Protein AF-A0A925FW10-F1 (afdb_monomer)

Solvent-accessible surface area (backbone atoms only — not comparable to full-atom values): 15793 Å² total; per-residue (Å²): 95,70,31,57,54,53,48,52,54,50,40,58,75,74,67,52,70,46,74,45,38,34,57,85,47,71,43,65,83,38,55,69,69,57,54,47,61,75,40,41,68,59,51,44,55,52,28,56,32,43,78,69,77,26,50,43,37,26,50,20,88,36,31,59,64,66,76,36,68,67,51,32,57,71,59,44,30,82,60,49,43,91,77,68,63,78,32,77,52,49,78,48,76,49,74,58,94,97,36,74,35,34,40,42,36,33,22,47,63,72,86,39,73,84,68,70,45,51,74,66,51,48,44,46,41,63,71,50,45,40,57,50,33,55,74,66,69,56,78,77,80,73,62,73,76,52,66,66,58,48,50,50,52,53,49,52,52,34,57,56,26,65,74,46,80,44,36,35,34,37,28,27,69,47,79,61,58,42,75,55,28,71,44,60,59,53,46,32,49,51,51,29,52,51,24,58,76,65,70,38,69,68,56,29,55,52,30,51,52,52,38,52,53,48,52,58,73,48,60,87,61,89,67,78,92,76,47,68,59,59,21,38,36,32,30,22,32,74,75,44,95,87,43,31,32,38,34,70,46,79,56,98,62,28,40,28,41,35,37,26,38,84,49,103,89,43,68,43,84,45,76,78,44,76,46,48,44,67,62,49,61,66,71,94

Nearest PDB structures (foldseek):
  8qby-assembly1_t  TM=2.707E-01  e=2.277E-01  Paracoccus denitrificans PD1222
  3w03-assembly1_B  TM=2.957E-01  e=4.297E+00  Homo sapiens
  5ycu-assembly2_D  TM=2.830E-01  e=2.222E+00  Dioscoreophyllum cumminsii
  7vww-assembly2_C  TM=2.924E-01  e=3.381E+00  Dioscoreophyllum cumminsii
  6l4n-assembly1_A  TM=2.773E-01  e=2.999E+00  Dioscoreophyllum cumminsii

pLDDT: mean 75.99, std 18.25, range [33.53, 98.19]

Secondary structure (DSSP, 8-state):
-HHHHHHHHHHHHHTPPEEE-S--S-TTTS-HHHHHHHTHHHHHHHHHHHTTT-EEEEPPSS-GGGGSHHHIIIIIHHHHGGG--EESEEEEEEEETTEEEEEEEEETTTT-TTTSS-HHHHHHIIIIIHHHHHHHT-----SS-SHHHHHHHHHHHHHHHHTSSSEEEEEE--SS-EES-THHHHHHHHHHHHHHHHT-HHHHHHHHHHHHHHHHHHTT----TT--SS-EEE---S--TT--EEEEEEETTEEEEEEEEEETTEEEEEEEEEEEHHHHHTT-

Radius of gyration: 20.57 Å; Cα contacts (8 Å, |Δi|>4): 430; chains: 1; bounding box: 44×40×66 Å

Sequence (284 aa):
EENYIKALEYYNKTGFSFVNLGDCEELWENTPSVVVEKNRSILAMEAGFLAQDRYYRIIGNHDLEWNYLIQQNLYLKPVFGDKLRIHDGLVLTTSYNDKAYTFFLSHGHQGDLKSDGNAFSKWVVAAIWTPIQRFLEVTINTTSDSFELVDQHNIIMYEWSATQNNLVFISGHTHKPVFASLDHIDRLSKQLEKAKAQNDPALIALAETQLQKRKLEYAGKKFAKSMVHPTYFNTGCCCFSDGDITGIEIADGYIRLIIWESSDKGSIRLVLEEASLEYVFQQF

Structure (mmCIF, N/CA/C/O backbone):
data_AF-A0A925FW10-F1
#
_entry.id   AF-A0A925FW10-F1
#
loop_
_atom_site.group_PDB
_atom_site.id
_atom_site.type_symbol
_atom_site.label_atom_id
_atom_site.label_alt_id
_atom_site.label_comp_id
_atom_site.label_asym_id
_atom_site.label_entity_id
_atom_site.label_seq_id
_atom_site.pdbx_PDB_ins_code
_atom_site.Cartn_x
_atom_site.Cartn_y
_atom_site.Cartn_z
_atom_site.occupancy
_atom_site.B_iso_or_equiv
_atom_site.auth_seq_id
_atom_site.auth_comp_id
_atom_site.auth_asym_id
_atom_site.auth_atom_id
_atom_site.pdbx_PDB_model_num
ATOM 1 N N . GLU A 1 1 ? 16.147 3.652 -0.350 1.00 73.50 1 GLU A N 1
ATOM 2 C CA . GLU A 1 1 ? 16.176 2.271 -0.897 1.00 73.50 1 GLU A CA 1
ATOM 3 C C . GLU A 1 1 ? 16.271 1.193 0.192 1.00 73.50 1 GLU A C 1
ATOM 5 O O . GLU A 1 1 ? 15.473 0.266 0.151 1.00 73.50 1 GLU A O 1
ATOM 10 N N . GLU A 1 2 ? 17.169 1.295 1.185 1.00 86.69 2 GLU A N 1
ATOM 11 C CA . GLU A 1 2 ? 17.371 0.234 2.199 1.00 86.69 2 GLU A CA 1
ATOM 12 C C . GLU A 1 2 ? 16.098 -0.161 2.973 1.00 86.69 2 GLU A C 1
ATOM 14 O O . GLU A 1 2 ? 15.796 -1.350 3.084 1.00 86.69 2 GLU A O 1
ATOM 19 N N . ASN A 1 3 ? 15.313 0.817 3.440 1.00 90.06 3 ASN A N 1
ATOM 20 C CA . ASN A 1 3 ? 14.055 0.562 4.150 1.00 90.06 3 ASN A CA 1
ATOM 21 C C . ASN A 1 3 ? 13.045 -0.217 3.293 1.00 90.06 3 ASN A C 1
ATOM 23 O O . ASN A 1 3 ? 12.402 -1.146 3.782 1.00 90.06 3 ASN A O 1
ATOM 27 N N . TYR A 1 4 ? 12.955 0.097 1.997 1.00 90.12 4 TYR A N 1
ATOM 28 C CA . TYR A 1 4 ? 12.062 -0.608 1.077 1.00 90.12 4 TYR A CA 1
ATOM 29 C C . TYR A 1 4 ? 12.497 -2.050 0.836 1.00 90.12 4 TYR A C 1
ATOM 31 O O . TYR A 1 4 ? 11.682 -2.965 0.937 1.00 90.12 4 TYR A O 1
ATOM 39 N N . ILE A 1 5 ? 13.795 -2.277 0.627 1.00 92.00 5 ILE A N 1
ATOM 40 C CA . ILE A 1 5 ? 14.356 -3.627 0.506 1.00 92.00 5 ILE A CA 1
ATOM 41 C C . ILE A 1 5 ? 14.034 -4.447 1.763 1.00 92.00 5 ILE A C 1
ATOM 43 O O . ILE A 1 5 ? 13.539 -5.570 1.661 1.00 92.00 5 ILE A O 1
ATOM 47 N N . LYS A 1 6 ? 14.245 -3.881 2.956 1.00 94.12 6 LYS A N 1
ATOM 48 C CA . LYS A 1 6 ? 13.975 -4.568 4.229 1.00 94.12 6 LYS A CA 1
ATOM 49 C C . LYS A 1 6 ? 12.494 -4.877 4.431 1.00 94.12 6 LYS A C 1
ATOM 51 O O . LYS A 1 6 ? 12.167 -5.977 4.884 1.00 94.12 6 LYS A O 1
ATOM 56 N N . ALA A 1 7 ? 11.606 -3.970 4.031 1.00 94.06 7 ALA A N 1
ATOM 57 C CA . ALA A 1 7 ? 10.172 -4.221 4.034 1.00 94.06 7 ALA A CA 1
ATOM 58 C C . ALA A 1 7 ? 9.785 -5.367 3.088 1.00 94.06 7 ALA A C 1
ATOM 60 O O . ALA A 1 7 ? 9.078 -6.285 3.507 1.00 94.06 7 ALA A O 1
ATOM 61 N N . LEU A 1 8 ? 10.289 -5.367 1.848 1.00 95.75 8 LEU A N 1
ATOM 62 C CA . LEU A 1 8 ? 10.032 -6.441 0.882 1.00 95.75 8 LEU A CA 1
ATOM 63 C C . LEU A 1 8 ? 10.534 -7.799 1.399 1.00 95.75 8 LEU A C 1
ATOM 65 O O . LEU A 1 8 ? 9.806 -8.788 1.316 1.00 95.75 8 LEU A O 1
ATOM 69 N N . GLU A 1 9 ? 11.736 -7.860 1.986 1.00 95.94 9 GLU A N 1
ATOM 70 C CA . GLU A 1 9 ? 12.268 -9.084 2.611 1.00 95.94 9 GLU A CA 1
ATOM 71 C C . GLU A 1 9 ? 11.354 -9.593 3.728 1.00 95.94 9 GLU A C 1
ATOM 73 O O . GLU A 1 9 ? 11.010 -10.779 3.762 1.00 95.94 9 GLU A O 1
ATOM 78 N N . TYR A 1 10 ? 10.958 -8.698 4.638 1.00 96.19 10 TYR A N 1
ATOM 79 C CA . TYR A 1 10 ? 10.105 -9.028 5.772 1.00 96.19 10 TYR A CA 1
ATOM 80 C C . TYR A 1 10 ? 8.756 -9.575 5.307 1.00 96.19 10 TYR A C 1
ATOM 82 O O . TYR A 1 10 ? 8.418 -10.707 5.651 1.00 96.19 10 TYR A O 1
ATOM 90 N N . TYR A 1 11 ? 8.025 -8.816 4.486 1.00 96.94 11 TYR A N 1
ATOM 91 C CA . TYR A 1 11 ? 6.674 -9.175 4.049 1.00 96.94 11 TYR A CA 1
ATOM 92 C C . TYR A 1 11 ? 6.653 -10.403 3.143 1.00 96.94 11 TYR A C 1
ATOM 94 O O . TYR A 1 11 ? 5.721 -11.209 3.208 1.00 96.94 11 TYR A O 1
ATOM 102 N N . ASN A 1 12 ? 7.695 -10.605 2.332 1.00 97.06 12 ASN A N 1
ATOM 103 C CA . ASN A 1 12 ? 7.789 -11.819 1.536 1.00 97.06 12 ASN A CA 1
ATOM 104 C C . ASN A 1 12 ? 7.995 -13.044 2.435 1.00 97.06 12 ASN A C 1
ATOM 106 O O . ASN A 1 12 ? 7.328 -14.061 2.248 1.00 97.06 12 ASN A O 1
ATOM 110 N N . LYS A 1 13 ? 8.877 -12.933 3.440 1.00 96.88 13 LYS A N 1
ATOM 111 C CA . LYS A 1 13 ? 9.177 -14.013 4.389 1.00 96.88 13 LYS A CA 1
ATOM 112 C C . LYS A 1 13 ? 7.994 -14.347 5.299 1.00 96.88 13 LYS A C 1
ATOM 114 O O . LYS A 1 13 ? 7.828 -15.509 5.659 1.00 96.88 13 LYS A O 1
ATOM 119 N N . THR A 1 14 ? 7.193 -13.356 5.682 1.00 96.25 14 THR A N 1
ATOM 120 C CA . THR A 1 14 ? 6.015 -13.543 6.545 1.00 96.25 14 THR A CA 1
ATOM 121 C C . THR A 1 14 ? 4.748 -13.921 5.774 1.00 96.25 14 THR A C 1
ATOM 123 O O . THR A 1 14 ? 3.726 -14.189 6.397 1.00 96.25 14 THR A O 1
ATOM 126 N N . GLY A 1 15 ? 4.808 -14.012 4.440 1.00 96.69 15 GLY A N 1
ATOM 127 C CA . GLY A 1 15 ? 3.716 -14.528 3.608 1.00 96.69 15 GLY A CA 1
ATOM 128 C C . GLY A 1 15 ? 2.625 -13.510 3.258 1.00 96.69 15 GLY A C 1
ATOM 129 O O . GLY A 1 15 ? 1.544 -13.904 2.828 1.00 96.69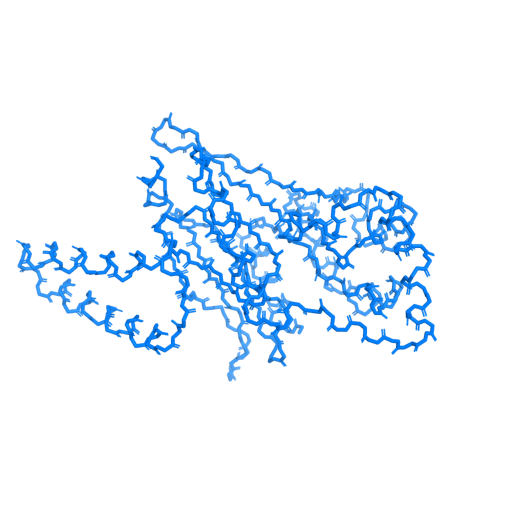 15 GLY A O 1
ATOM 130 N N . PHE A 1 16 ? 2.891 -12.212 3.406 1.00 97.75 16 PHE A N 1
ATOM 131 C CA . PHE A 1 16 ? 1.928 -11.148 3.097 1.00 97.75 16 PHE A CA 1
ATOM 132 C C . PHE A 1 16 ? 1.672 -11.009 1.597 1.00 97.75 16 PHE A C 1
ATOM 134 O O . PHE A 1 16 ? 2.577 -11.185 0.790 1.00 97.75 16 PHE A O 1
ATOM 141 N N . SER A 1 17 ? 0.465 -10.616 1.198 1.00 97.69 17 SER A N 1
ATOM 142 C CA . SER A 1 17 ? 0.264 -10.122 -0.170 1.00 97.69 17 SER A CA 1
ATOM 143 C C . SER A 1 17 ? 0.729 -8.675 -0.275 1.00 97.69 17 SER A C 1
ATOM 145 O O . SER A 1 17 ? 0.463 -7.879 0.623 1.00 97.69 17 SER A O 1
ATOM 147 N N . PHE A 1 18 ? 1.413 -8.339 -1.365 1.00 96.69 18 PHE A N 1
ATOM 148 C CA . PHE A 1 18 ? 1.860 -6.985 -1.647 1.00 96.69 18 PHE A CA 1
ATOM 149 C C . PHE A 1 18 ? 0.958 -6.350 -2.707 1.00 96.69 18 PHE A C 1
ATOM 151 O O . PHE A 1 18 ? 0.847 -6.854 -3.826 1.00 96.69 18 PHE A O 1
ATOM 158 N N . VAL A 1 19 ? 0.313 -5.244 -2.334 1.00 95.62 19 VAL A N 1
ATOM 159 C CA . VAL A 1 19 ? -0.403 -4.367 -3.262 1.00 95.62 19 VAL A CA 1
ATOM 160 C C . VAL A 1 19 ? 0.405 -3.085 -3.427 1.00 95.62 19 VAL A C 1
ATOM 162 O O . VAL A 1 19 ? 0.556 -2.319 -2.479 1.00 95.62 19 VAL A O 1
ATOM 165 N N . ASN A 1 20 ? 0.923 -2.869 -4.629 1.00 92.69 20 ASN A N 1
ATOM 166 C CA . ASN A 1 20 ? 1.592 -1.642 -5.034 1.00 92.69 20 ASN A CA 1
ATOM 167 C C . ASN A 1 20 ? 0.525 -0.657 -5.559 1.00 92.69 20 ASN A C 1
ATOM 169 O O . ASN A 1 20 ? -0.192 -0.993 -6.502 1.00 92.69 20 ASN A O 1
ATOM 173 N N . LEU A 1 21 ? 0.394 0.521 -4.932 1.00 89.81 21 LEU A N 1
ATOM 174 C CA . LEU A 1 21 ? -0.645 1.530 -5.221 1.00 89.81 21 LEU A CA 1
ATOM 175 C C . LEU A 1 21 ? -0.225 2.598 -6.249 1.00 89.81 21 LEU A C 1
ATOM 177 O O . LEU A 1 21 ? -0.782 3.697 -6.254 1.00 89.81 21 LEU A O 1
ATOM 181 N N . GLY A 1 22 ? 0.721 2.273 -7.128 1.00 85.75 22 GLY A N 1
ATOM 182 C CA . GLY A 1 22 ? 1.174 3.161 -8.196 1.00 85.75 22 GLY A CA 1
ATOM 183 C C . GLY A 1 22 ? 2.209 4.191 -7.741 1.00 85.75 22 GLY A C 1
ATOM 184 O O . GLY A 1 22 ? 2.548 4.273 -6.561 1.00 85.75 22 GLY A O 1
ATOM 185 N N . ASP A 1 23 ? 2.729 4.943 -8.708 1.00 79.75 23 ASP A N 1
ATOM 186 C CA . ASP A 1 23 ? 3.786 5.957 -8.566 1.00 79.75 23 ASP A CA 1
ATOM 187 C C . ASP A 1 23 ? 5.081 5.412 -7.943 1.00 79.75 23 ASP A C 1
ATOM 189 O O . ASP A 1 23 ? 5.830 6.113 -7.263 1.00 79.75 23 ASP A O 1
ATOM 193 N N . CYS A 1 24 ? 5.369 4.133 -8.184 1.00 75.69 24 CYS A N 1
ATOM 194 C CA . CYS A 1 24 ? 6.604 3.506 -7.713 1.00 75.69 24 C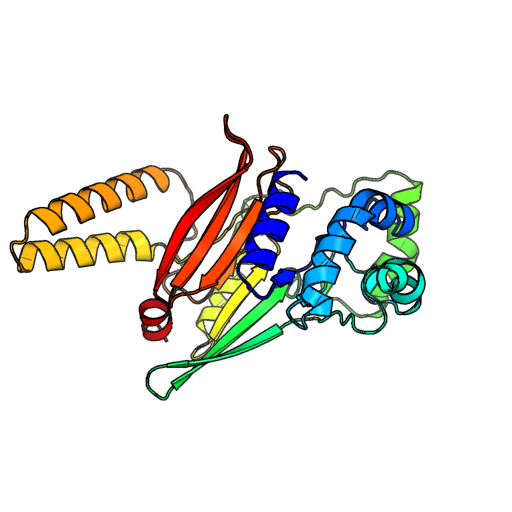YS A CA 1
ATOM 195 C C . CYS A 1 24 ? 7.800 3.797 -8.625 1.00 75.69 24 CYS A C 1
ATOM 197 O O . CYS A 1 24 ? 8.953 3.686 -8.201 1.00 75.69 24 CYS A O 1
ATOM 199 N N . GLU A 1 25 ? 7.540 4.202 -9.866 1.00 81.69 25 GLU A N 1
ATOM 200 C CA . GLU A 1 25 ? 8.545 4.560 -10.846 1.00 81.69 25 GLU A CA 1
ATOM 201 C C . GLU A 1 25 ? 8.313 6.004 -11.301 1.00 81.69 25 GLU A C 1
ATOM 203 O O . GLU A 1 25 ? 7.281 6.331 -11.875 1.00 81.69 25 GLU A O 1
ATOM 208 N N . GLU A 1 26 ? 9.302 6.876 -11.085 1.00 73.19 26 GLU A N 1
ATOM 209 C CA . GLU A 1 26 ? 9.260 8.267 -11.555 1.00 73.19 26 GLU A CA 1
ATOM 210 C C . GLU A 1 26 ? 9.544 8.325 -13.062 1.00 73.19 26 GLU A C 1
ATOM 212 O O . GLU A 1 26 ? 10.666 8.618 -13.497 1.00 73.19 26 GLU A O 1
ATOM 217 N N . LEU A 1 27 ? 8.543 7.966 -13.870 1.00 79.31 27 LEU A N 1
ATOM 218 C CA . LEU A 1 27 ? 8.671 7.971 -15.321 1.00 79.31 27 LEU A CA 1
ATOM 219 C C . LEU A 1 27 ? 8.386 9.340 -15.921 1.00 79.31 27 LEU A C 1
ATOM 221 O O . LEU A 1 27 ? 8.703 9.513 -17.085 1.00 79.31 27 LEU A O 1
ATOM 225 N N . TRP A 1 28 ? 7.868 10.355 -15.223 1.00 70.00 28 TRP A N 1
ATOM 226 C CA . TRP A 1 28 ? 7.745 11.674 -15.863 1.00 70.00 28 TRP A CA 1
ATOM 227 C C . TRP A 1 28 ? 9.125 12.250 -16.180 1.00 70.00 28 TRP A C 1
ATOM 229 O O . TRP A 1 28 ? 9.376 12.674 -17.314 1.00 70.00 28 TRP A O 1
ATOM 239 N N . GLU A 1 29 ? 10.045 12.163 -15.222 1.00 70.31 29 GLU A N 1
ATOM 240 C CA . GLU A 1 29 ? 11.401 12.701 -15.366 1.00 70.31 29 GLU A CA 1
ATOM 241 C C . GLU A 1 29 ? 12.390 11.705 -15.987 1.00 70.31 29 GLU A C 1
ATOM 243 O O . GLU A 1 29 ? 13.359 12.115 -16.628 1.00 70.31 29 GLU A O 1
ATOM 248 N N . ASN A 1 30 ? 12.147 10.395 -15.855 1.00 78.75 30 ASN A N 1
ATOM 249 C CA . ASN A 1 30 ? 13.095 9.363 -16.277 1.00 78.75 30 ASN A CA 1
ATOM 250 C C . ASN A 1 30 ? 12.536 8.445 -17.368 1.00 78.75 30 ASN A C 1
ATOM 252 O O . ASN A 1 30 ? 11.338 8.220 -17.503 1.00 78.75 30 ASN A O 1
ATOM 256 N N . THR A 1 31 ? 13.430 7.852 -18.160 1.00 86.19 31 THR A N 1
ATOM 257 C CA . THR A 1 31 ? 13.024 6.851 -19.156 1.00 86.19 31 THR A CA 1
ATOM 258 C C . THR A 1 31 ? 12.834 5.473 -18.511 1.00 86.19 31 THR A C 1
ATOM 260 O O . THR A 1 31 ? 13.610 5.114 -17.618 1.00 86.19 31 THR A O 1
ATOM 263 N N . PRO A 1 32 ? 11.895 4.642 -19.010 1.00 88.38 32 PRO A N 1
ATOM 264 C CA . PRO A 1 32 ? 11.699 3.269 -18.537 1.00 88.38 32 PRO A CA 1
ATOM 265 C C . PRO A 1 32 ? 12.986 2.444 -18.441 1.00 88.38 32 PRO A C 1
ATOM 267 O O . PRO A 1 32 ? 13.182 1.714 -17.474 1.00 88.38 32 PRO A O 1
ATOM 270 N N . SER A 1 33 ? 13.898 2.589 -19.409 1.00 90.06 33 SER A N 1
ATOM 271 C CA . SER A 1 33 ? 15.182 1.882 -19.411 1.00 90.06 33 SER A CA 1
ATOM 272 C C . SER A 1 33 ? 16.060 2.243 -18.217 1.00 90.06 33 SER A C 1
ATOM 274 O O . SER A 1 33 ? 16.669 1.360 -17.625 1.00 90.06 33 SER A O 1
ATOM 276 N N . VAL A 1 34 ? 16.125 3.529 -17.858 1.00 90.31 34 VAL A N 1
ATOM 277 C CA . VAL A 1 34 ? 16.953 4.003 -16.740 1.00 90.31 34 VAL A CA 1
ATOM 278 C C . VAL A 1 34 ? 16.356 3.549 -15.414 1.00 90.31 34 VAL A C 1
ATOM 280 O O . VAL A 1 34 ? 17.078 3.017 -14.573 1.00 90.31 34 VAL A O 1
ATOM 283 N N . VAL A 1 35 ? 15.041 3.710 -15.242 1.00 88.50 35 VAL A N 1
ATOM 284 C CA . VAL A 1 35 ? 14.360 3.362 -13.988 1.00 88.50 35 VAL A CA 1
ATOM 285 C C . VAL A 1 35 ? 14.398 1.859 -13.736 1.00 88.50 35 VAL A C 1
ATOM 287 O O . VAL A 1 35 ? 14.764 1.435 -12.642 1.00 88.50 35 VAL A O 1
ATOM 290 N N . VAL A 1 36 ? 14.088 1.045 -14.749 1.00 91.12 36 VAL A N 1
ATOM 291 C CA . VAL A 1 36 ? 14.103 -0.417 -14.606 1.00 91.12 36 VAL A CA 1
ATOM 292 C C . VAL A 1 36 ? 15.512 -0.943 -14.382 1.00 91.12 36 VAL A C 1
ATOM 294 O O . VAL A 1 36 ? 15.680 -1.860 -13.583 1.00 91.12 36 VAL A O 1
ATOM 297 N N . GLU A 1 37 ? 16.530 -0.378 -15.036 1.00 91.50 37 GLU A N 1
ATOM 298 C CA . GLU A 1 37 ? 17.908 -0.818 -14.809 1.00 91.50 37 GLU A CA 1
ATOM 299 C C . GLU A 1 37 ? 18.390 -0.455 -13.403 1.00 91.50 37 GLU A C 1
ATOM 301 O O . GLU A 1 37 ? 18.920 -1.313 -12.698 1.00 91.50 37 GLU A O 1
ATOM 306 N N . LYS A 1 38 ? 18.141 0.783 -12.959 1.00 90.69 38 LYS A N 1
ATOM 307 C CA . LYS A 1 38 ? 18.515 1.239 -11.616 1.00 90.69 38 LYS A CA 1
ATOM 308 C C . LYS A 1 38 ? 17.822 0.420 -10.522 1.00 90.69 38 LYS A C 1
ATOM 310 O O . LYS A 1 38 ? 18.468 0.028 -9.557 1.00 90.69 38 LYS A O 1
ATOM 315 N N . ASN A 1 39 ? 16.535 0.120 -10.700 1.00 90.62 39 ASN A N 1
ATOM 316 C CA . ASN A 1 39 ? 15.711 -0.567 -9.703 1.00 90.62 39 ASN A CA 1
ATOM 317 C C . ASN A 1 39 ? 15.585 -2.079 -9.950 1.00 90.62 39 ASN A C 1
ATOM 319 O O . ASN A 1 39 ? 14.735 -2.734 -9.347 1.00 90.62 39 ASN A O 1
ATOM 323 N N . ARG A 1 40 ? 16.419 -2.670 -10.817 1.00 92.12 40 ARG A N 1
ATOM 324 C CA . ARG A 1 40 ? 16.282 -4.069 -11.258 1.00 92.12 40 ARG A CA 1
ATOM 325 C C . ARG A 1 40 ? 16.231 -5.068 -10.100 1.00 92.12 40 ARG A C 1
ATOM 327 O O . ARG A 1 40 ? 15.450 -6.016 -10.148 1.00 92.12 40 ARG A O 1
ATOM 334 N N . SER A 1 41 ? 17.055 -4.870 -9.071 1.00 93.06 41 SER A N 1
ATOM 335 C CA . SER A 1 41 ? 17.086 -5.728 -7.879 1.00 93.06 41 SER A CA 1
ATOM 336 C C . SER A 1 41 ? 15.783 -5.650 -7.081 1.00 93.06 41 SER A C 1
ATOM 338 O O . SER A 1 41 ? 15.250 -6.682 -6.686 1.00 93.06 41 SER A O 1
ATOM 340 N N . ILE A 1 42 ? 15.242 -4.445 -6.902 1.00 93.25 42 ILE A N 1
ATOM 341 C CA . ILE A 1 42 ? 13.981 -4.190 -6.201 1.00 93.25 42 ILE A CA 1
ATOM 342 C C . ILE A 1 42 ? 12.813 -4.803 -6.980 1.00 93.25 42 ILE A C 1
ATOM 344 O O . ILE A 1 42 ? 12.039 -5.576 -6.421 1.00 93.25 42 ILE A O 1
ATOM 348 N N . LEU A 1 43 ? 12.743 -4.565 -8.293 1.00 94.81 43 LEU A N 1
ATOM 349 C CA . LEU A 1 43 ? 11.717 -5.159 -9.155 1.00 94.81 43 LEU A CA 1
ATOM 350 C C . LEU A 1 43 ? 11.777 -6.696 -9.141 1.00 94.81 43 LEU A C 1
ATOM 352 O O . LEU A 1 43 ? 10.742 -7.357 -9.169 1.00 94.81 43 LEU A O 1
ATOM 356 N N . ALA A 1 44 ? 12.972 -7.287 -9.037 1.00 95.81 44 ALA A N 1
ATOM 357 C CA . ALA A 1 44 ? 13.118 -8.733 -8.876 1.00 95.81 44 ALA A CA 1
ATOM 358 C C . ALA A 1 44 ? 12.580 -9.237 -7.521 1.00 95.81 44 ALA A C 1
ATOM 360 O O . ALA A 1 44 ? 12.018 -10.331 -7.453 1.00 95.81 44 ALA A O 1
ATOM 361 N N . MET A 1 45 ? 12.708 -8.450 -6.447 1.00 96.62 45 MET A N 1
ATOM 362 C CA . MET A 1 45 ? 12.104 -8.778 -5.150 1.00 96.62 45 MET A CA 1
ATOM 363 C C . MET A 1 45 ? 10.575 -8.713 -5.211 1.00 96.62 45 MET A C 1
ATOM 365 O O . MET A 1 45 ? 9.913 -9.619 -4.705 1.00 96.62 45 MET A O 1
ATOM 369 N N . GLU A 1 46 ? 10.015 -7.709 -5.889 1.00 96.31 46 GLU A N 1
ATOM 370 C CA . GLU A 1 46 ? 8.573 -7.616 -6.155 1.00 96.31 46 GLU A CA 1
ATOM 371 C C . GLU A 1 46 ? 8.072 -8.802 -6.993 1.00 96.31 46 GLU A C 1
ATOM 373 O O . GLU A 1 46 ? 7.074 -9.442 -6.649 1.00 96.31 46 GLU A O 1
ATOM 378 N N . ALA A 1 47 ? 8.816 -9.186 -8.035 1.00 96.62 47 ALA A N 1
ATOM 379 C CA . ALA A 1 47 ? 8.530 -10.381 -8.825 1.00 96.62 47 ALA A CA 1
ATOM 380 C C . ALA A 1 47 ? 8.539 -11.670 -7.975 1.00 96.62 47 ALA A C 1
ATOM 382 O O . ALA A 1 47 ? 7.826 -12.625 -8.290 1.00 96.62 47 ALA A O 1
ATOM 383 N N . GLY A 1 48 ? 9.272 -11.692 -6.857 1.00 96.94 48 GLY A N 1
ATOM 384 C CA . GLY A 1 48 ? 9.240 -12.777 -5.875 1.00 96.94 48 GLY A CA 1
ATOM 385 C C . GLY A 1 48 ? 7.871 -12.975 -5.208 1.00 96.94 48 GLY A C 1
ATOM 386 O O . GLY A 1 48 ? 7.491 -14.117 -4.929 1.00 96.94 48 GLY A O 1
ATOM 387 N N . PHE A 1 49 ? 7.099 -11.902 -5.002 1.00 98.19 49 PHE A N 1
ATOM 388 C CA . PHE A 1 49 ? 5.703 -11.994 -4.555 1.00 98.19 49 PHE A CA 1
ATOM 389 C C . PHE A 1 49 ? 4.801 -12.506 -5.685 1.00 98.19 49 PHE A C 1
ATOM 391 O O . PHE A 1 49 ? 3.939 -13.354 -5.452 1.00 98.19 49 PHE A O 1
ATOM 398 N N . LEU A 1 50 ? 5.029 -12.046 -6.922 1.00 97.38 50 LEU A N 1
ATOM 399 C CA . LEU A 1 50 ? 4.256 -12.465 -8.097 1.00 97.38 50 LEU A CA 1
ATOM 400 C C . LEU A 1 50 ? 4.426 -13.957 -8.401 1.00 97.38 50 LEU A C 1
ATOM 402 O O . LEU A 1 50 ? 3.460 -14.632 -8.746 1.00 97.38 50 LEU A O 1
ATOM 406 N N . ALA A 1 51 ? 5.633 -14.497 -8.225 1.00 96.31 51 ALA A N 1
ATOM 407 C CA . ALA A 1 51 ? 5.908 -15.924 -8.390 1.00 96.31 51 ALA A CA 1
ATOM 408 C C . ALA A 1 51 ? 5.065 -16.810 -7.452 1.00 96.31 51 ALA A C 1
ATOM 410 O O . ALA A 1 51 ? 4.854 -17.985 -7.747 1.00 96.31 51 ALA A O 1
ATOM 411 N N . GLN A 1 52 ? 4.573 -16.235 -6.353 1.00 96.62 52 GLN A N 1
ATOM 412 C CA . GLN A 1 52 ? 3.734 -16.880 -5.345 1.00 96.62 52 GLN A CA 1
ATOM 413 C C . GLN A 1 52 ? 2.269 -16.415 -5.419 1.00 96.62 52 GLN A C 1
ATOM 415 O O . GLN A 1 52 ? 1.518 -16.648 -4.478 1.00 96.62 52 GLN A O 1
ATOM 420 N N . ASP A 1 53 ? 1.881 -15.733 -6.505 1.00 96.50 53 ASP A N 1
ATOM 421 C CA . ASP A 1 53 ? 0.541 -15.182 -6.744 1.00 96.50 53 ASP A CA 1
ATOM 422 C C . ASP A 1 53 ? 0.064 -14.233 -5.610 1.00 96.50 53 ASP A C 1
ATOM 424 O O . ASP A 1 53 ? -1.117 -14.147 -5.278 1.00 96.50 53 ASP A O 1
ATOM 428 N N . ARG A 1 54 ? 1.018 -13.498 -5.011 1.00 97.19 54 ARG A N 1
ATOM 429 C CA . ARG A 1 54 ? 0.838 -12.563 -3.882 1.00 97.19 54 ARG A CA 1
ATOM 430 C C . ARG A 1 54 ? 1.192 -11.112 -4.230 1.00 97.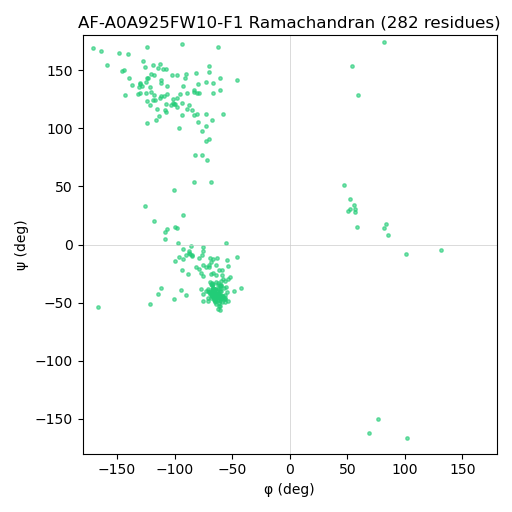19 54 ARG A C 1
ATOM 432 O O . ARG A 1 54 ? 1.480 -10.327 -3.332 1.00 97.19 54 ARG A O 1
ATOM 439 N N . TYR A 1 55 ? 1.213 -10.751 -5.510 1.00 97.31 55 TYR A N 1
ATOM 440 C CA . TYR A 1 55 ? 1.564 -9.404 -5.969 1.00 97.31 55 TYR A CA 1
ATOM 441 C C . TYR A 1 55 ? 0.468 -8.817 -6.846 1.00 97.31 55 TYR A C 1
ATOM 443 O O . TYR A 1 55 ? 0.046 -9.448 -7.816 1.00 97.31 55 TYR A O 1
ATOM 451 N N . TYR A 1 56 ? 0.062 -7.593 -6.527 1.00 95.88 56 TYR A N 1
ATOM 452 C CA . TYR A 1 56 ? -0.924 -6.828 -7.276 1.00 95.88 56 TYR A CA 1
ATOM 453 C C . TYR A 1 56 ? -0.376 -5.428 -7.501 1.00 95.88 56 TYR A C 1
ATOM 455 O O . TYR A 1 56 ? 0.056 -4.772 -6.555 1.00 95.88 56 TYR A O 1
ATOM 463 N N . ARG A 1 57 ? -0.400 -4.968 -8.749 1.00 93.38 57 ARG A N 1
ATOM 464 C CA . ARG A 1 57 ? 0.117 -3.654 -9.120 1.00 93.38 57 ARG A CA 1
ATOM 465 C C . ARG A 1 57 ? -0.999 -2.787 -9.670 1.00 93.38 57 ARG A C 1
ATOM 467 O O . ARG A 1 57 ? -1.673 -3.188 -10.619 1.00 93.38 57 ARG A O 1
ATOM 474 N N . ILE A 1 58 ? -1.177 -1.620 -9.070 1.00 91.00 58 ILE A N 1
ATOM 475 C CA . ILE A 1 58 ? -2.094 -0.582 -9.527 1.00 91.00 58 ILE A CA 1
ATOM 476 C C . ILE A 1 58 ? -1.288 0.503 -10.238 1.00 91.00 58 ILE A C 1
ATOM 478 O 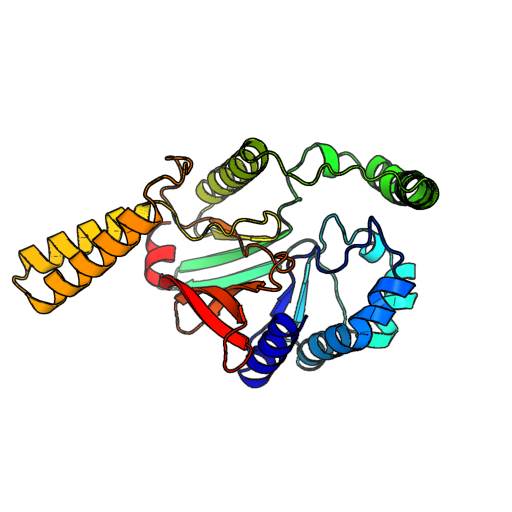O . ILE A 1 58 ? -0.128 0.736 -9.905 1.00 91.00 58 ILE A O 1
ATOM 482 N N . ILE A 1 59 ? -1.877 1.110 -11.264 1.00 86.88 59 ILE A N 1
ATOM 483 C CA . ILE A 1 59 ? -1.226 2.163 -12.035 1.00 86.88 59 ILE A CA 1
ATOM 484 C C . ILE A 1 59 ? -1.354 3.535 -11.371 1.00 86.88 59 ILE A C 1
ATOM 486 O O . ILE A 1 59 ? -2.454 3.953 -11.008 1.00 86.88 59 ILE A O 1
ATOM 490 N N . GLY A 1 60 ? -0.226 4.236 -11.257 1.00 81.69 60 GLY A N 1
ATOM 491 C CA . GLY A 1 60 ? -0.157 5.634 -10.851 1.00 81.69 60 GLY A CA 1
ATOM 492 C C . GLY A 1 60 ? -0.156 6.642 -12.004 1.00 81.69 60 GLY A C 1
ATOM 493 O O . GLY A 1 60 ? -0.065 6.278 -13.181 1.00 81.69 60 GLY A O 1
ATOM 494 N N . ASN A 1 61 ? -0.251 7.937 -11.697 1.00 75.69 61 ASN A N 1
ATOM 495 C CA . ASN A 1 61 ? -0.146 8.980 -12.724 1.00 75.69 61 ASN A CA 1
ATOM 496 C C . ASN A 1 61 ? 1.290 9.221 -13.212 1.00 75.69 61 ASN A C 1
ATOM 498 O O . ASN A 1 61 ? 1.462 9.775 -14.300 1.00 75.69 61 ASN A O 1
ATOM 502 N N . HIS A 1 62 ? 2.299 8.783 -12.462 1.00 75.12 62 HIS A N 1
ATOM 503 C CA . HIS A 1 62 ? 3.701 8.744 -12.886 1.00 75.12 62 HIS A CA 1
ATOM 504 C C . HIS A 1 62 ? 4.048 7.441 -13.625 1.00 75.12 62 HIS A C 1
ATOM 506 O O . HIS A 1 62 ? 5.102 7.354 -14.239 1.00 75.12 62 HIS A O 1
ATOM 512 N N . ASP A 1 63 ? 3.135 6.466 -13.663 1.00 80.38 63 ASP A N 1
ATOM 513 C CA . ASP A 1 63 ? 3.327 5.143 -14.271 1.00 80.38 63 ASP A CA 1
ATOM 514 C C . ASP A 1 63 ? 2.723 5.011 -15.685 1.00 80.38 63 ASP A C 1
ATOM 516 O O . ASP A 1 63 ? 2.505 3.900 -16.175 1.00 80.38 63 ASP A O 1
ATOM 520 N N . LEU A 1 64 ? 2.375 6.115 -16.356 1.00 78.62 64 LEU A N 1
ATOM 521 C CA . LEU A 1 64 ? 1.534 6.082 -17.566 1.00 78.62 64 LEU A CA 1
ATOM 522 C C . LEU A 1 64 ? 2.114 5.233 -18.703 1.00 78.62 64 LEU A C 1
ATOM 524 O O . LEU A 1 64 ? 1.356 4.650 -19.480 1.00 78.62 64 LEU A O 1
ATOM 528 N N . GLU A 1 65 ? 3.436 5.125 -18.808 1.00 83.12 65 GLU A N 1
ATOM 529 C CA . GLU A 1 65 ? 4.125 4.244 -19.749 1.00 83.12 65 GLU A CA 1
ATOM 530 C C . GLU A 1 65 ? 3.696 2.785 -19.588 1.00 83.12 65 GLU A C 1
ATOM 532 O O . GLU A 1 65 ? 3.631 2.043 -20.571 1.00 83.12 65 GLU A O 1
ATOM 537 N N . TRP A 1 66 ? 3.351 2.374 -18.372 1.00 87.69 66 TRP A N 1
ATOM 538 C CA . TRP A 1 66 ? 2.890 1.031 -18.072 1.00 87.69 66 TRP A CA 1
ATOM 539 C C . TRP A 1 66 ? 1.459 0.761 -18.525 1.00 87.69 66 TRP A C 1
ATOM 541 O O . TRP A 1 66 ? 1.069 -0.398 -18.531 1.00 87.69 66 TRP A O 1
ATOM 551 N N . ASN A 1 67 ? 0.706 1.745 -19.029 1.00 83.56 67 ASN A N 1
ATOM 552 C CA . ASN A 1 67 ? -0.540 1.469 -19.761 1.00 83.56 67 ASN A CA 1
ATOM 553 C C . ASN A 1 67 ? -0.303 0.827 -21.131 1.00 83.56 67 ASN A C 1
ATOM 555 O O . ASN A 1 67 ? -1.213 0.240 -21.719 1.00 83.56 67 ASN A O 1
ATOM 559 N N . TYR A 1 68 ? 0.907 0.945 -21.674 1.00 85.50 68 TYR A N 1
ATOM 560 C CA . TYR A 1 68 ? 1.189 0.537 -23.040 1.00 85.50 68 TYR A CA 1
ATOM 561 C C . TYR A 1 68 ? 1.887 -0.826 -23.081 1.00 85.50 68 TYR A C 1
ATOM 563 O O . TYR A 1 68 ? 2.961 -1.034 -22.515 1.00 85.50 68 TYR A O 1
ATOM 571 N N . LEU A 1 69 ? 1.299 -1.763 -23.831 1.00 87.06 69 LEU A N 1
ATOM 572 C CA . LEU A 1 69 ? 1.776 -3.147 -23.917 1.00 87.06 69 LEU A CA 1
ATOM 573 C C . LEU A 1 69 ? 3.215 -3.265 -24.451 1.00 87.06 69 LEU A C 1
ATOM 575 O O . LEU A 1 69 ? 3.942 -4.177 -24.062 1.00 87.06 69 LEU A O 1
ATOM 579 N N . ILE A 1 70 ? 3.646 -2.356 -25.332 1.00 89.88 70 ILE A N 1
ATOM 580 C CA . ILE A 1 70 ? 5.012 -2.360 -25.879 1.00 89.88 70 ILE A CA 1
ATOM 581 C C . ILE A 1 70 ? 6.022 -2.087 -24.758 1.00 89.88 70 ILE A C 1
ATOM 583 O O . ILE A 1 70 ? 6.977 -2.840 -24.594 1.00 89.88 70 ILE A O 1
ATOM 587 N N . GLN A 1 71 ? 5.782 -1.057 -23.951 1.00 90.00 71 GLN A N 1
ATOM 588 C CA . GLN A 1 71 ? 6.619 -0.661 -22.825 1.00 90.00 71 GLN A CA 1
ATOM 589 C C . GLN A 1 71 ? 6.639 -1.762 -21.761 1.00 90.00 71 GLN A C 1
ATOM 591 O O . GLN A 1 71 ? 7.718 -2.165 -21.327 1.00 90.00 71 GLN A O 1
ATOM 596 N N . GLN A 1 72 ? 5.477 -2.324 -21.411 1.00 91.69 72 GLN A N 1
ATOM 597 C CA . GLN A 1 72 ? 5.408 -3.468 -20.496 1.00 91.69 72 GLN A CA 1
ATOM 598 C C . GLN A 1 72 ? 6.248 -4.652 -21.004 1.00 91.69 72 GLN A C 1
ATOM 600 O O . GLN A 1 72 ? 7.038 -5.218 -20.250 1.00 91.69 72 GLN A O 1
ATOM 605 N N . ASN A 1 73 ? 6.123 -5.008 -22.287 1.00 92.50 73 ASN A N 1
ATOM 606 C CA . ASN A 1 73 ? 6.849 -6.136 -22.874 1.00 92.50 73 ASN A CA 1
ATOM 607 C C . ASN A 1 73 ? 8.363 -5.908 -22.956 1.00 92.50 73 ASN A C 1
ATOM 609 O O . ASN A 1 73 ? 9.123 -6.864 -22.816 1.00 92.50 73 ASN A O 1
ATOM 613 N N . LEU A 1 74 ? 8.799 -4.672 -23.203 1.00 93.12 74 LEU A N 1
ATOM 614 C CA . LEU A 1 74 ? 10.217 -4.335 -23.311 1.00 93.12 74 LEU A CA 1
ATOM 615 C C . LEU A 1 74 ? 10.903 -4.250 -21.946 1.00 93.12 74 LEU A C 1
ATOM 617 O O . LEU A 1 74 ? 12.051 -4.670 -21.829 1.00 93.12 74 LEU A O 1
ATOM 621 N N . TYR A 1 75 ? 10.220 -3.715 -20.931 1.00 94.19 75 TYR A N 1
ATOM 622 C CA . TYR A 1 75 ? 10.866 -3.324 -19.676 1.00 94.19 75 TYR A CA 1
ATOM 623 C C . TYR A 1 75 ? 10.424 -4.153 -18.465 1.00 94.19 75 TYR A C 1
ATOM 625 O O . TYR A 1 75 ? 11.275 -4.586 -17.692 1.00 94.19 75 TYR A O 1
ATOM 633 N N . LEU A 1 76 ? 9.128 -4.446 -18.313 1.00 93.56 76 LEU A N 1
ATOM 634 C CA . LEU A 1 76 ? 8.608 -5.161 -17.137 1.00 93.56 76 LEU A CA 1
ATOM 635 C C . LEU A 1 76 ? 8.597 -6.681 -17.322 1.00 93.56 76 LEU A C 1
ATOM 637 O O . LEU A 1 76 ? 9.021 -7.420 -16.435 1.00 93.56 76 LEU A O 1
ATOM 641 N N . LYS A 1 77 ? 8.165 -7.171 -18.488 1.00 94.62 77 LYS A N 1
ATOM 642 C CA . LYS A 1 77 ? 8.100 -8.607 -18.798 1.00 94.62 77 LYS A CA 1
ATOM 643 C C . LYS A 1 77 ? 9.441 -9.344 -18.624 1.00 94.62 77 LYS A C 1
ATOM 645 O O . LYS A 1 77 ? 9.404 -10.470 -18.131 1.00 94.62 77 LYS A O 1
ATOM 650 N N . PRO A 1 78 ? 10.619 -8.763 -18.932 1.00 95.88 78 PRO A N 1
ATOM 651 C CA . PRO A 1 78 ? 11.901 -9.406 -18.632 1.00 95.88 78 PRO A CA 1
ATOM 652 C C . PRO A 1 78 ? 12.163 -9.656 -17.139 1.00 95.88 78 PRO A C 1
ATOM 654 O O . PRO A 1 78 ? 12.986 -10.506 -16.814 1.00 95.88 78 PRO A O 1
ATOM 657 N N . VAL A 1 79 ? 11.498 -8.921 -16.241 1.00 95.19 79 VAL A N 1
ATOM 658 C CA . VAL A 1 79 ? 11.659 -9.050 -14.783 1.00 95.19 79 VAL A CA 1
ATOM 659 C C . VAL A 1 79 ? 10.527 -9.875 -14.169 1.00 95.19 79 VAL A C 1
ATOM 661 O O . VAL A 1 79 ? 10.780 -10.797 -13.401 1.00 95.19 79 VAL A O 1
ATOM 664 N N . PHE A 1 80 ? 9.279 -9.577 -14.535 1.00 95.31 80 PHE A N 1
ATOM 665 C CA . PHE A 1 80 ? 8.086 -10.172 -13.925 1.00 95.31 80 PHE A CA 1
ATOM 666 C C . PHE A 1 80 ? 7.506 -11.370 -14.701 1.00 95.31 80 PHE A C 1
ATOM 668 O O . PHE A 1 80 ? 6.618 -12.067 -14.206 1.00 95.31 80 PHE A O 1
ATOM 675 N N . GLY A 1 81 ? 7.980 -11.622 -15.922 1.00 93.88 81 GLY A N 1
ATOM 676 C CA . GLY A 1 81 ? 7.432 -12.646 -16.810 1.00 93.88 81 GLY A CA 1
ATOM 677 C C . GLY A 1 81 ? 6.029 -12.315 -17.334 1.00 93.88 81 GLY A C 1
ATOM 678 O O . GLY A 1 81 ? 5.567 -11.177 -17.298 1.00 93.88 81 GLY A O 1
ATOM 679 N N . ASP A 1 82 ? 5.331 -13.336 -17.835 1.00 92.31 82 ASP A N 1
ATOM 680 C CA . ASP A 1 82 ? 4.022 -13.191 -18.499 1.00 92.31 82 ASP A CA 1
ATOM 681 C C . ASP A 1 82 ? 2.831 -13.016 -17.541 1.00 92.31 82 ASP A C 1
ATOM 683 O O . ASP A 1 82 ? 1.710 -12.7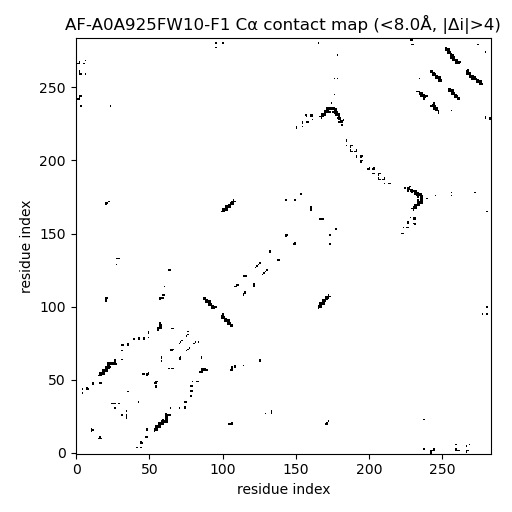04 -17.968 1.00 92.31 82 ASP A O 1
ATOM 687 N N . LYS A 1 83 ? 3.061 -13.248 -16.244 1.00 91.81 83 LYS A N 1
ATOM 688 C CA . LYS A 1 83 ? 2.020 -13.230 -15.212 1.00 91.81 83 LYS A CA 1
ATOM 689 C C . LYS A 1 83 ? 1.630 -11.824 -14.766 1.00 91.81 83 LYS A C 1
ATOM 691 O O . LYS A 1 83 ? 0.540 -11.671 -14.223 1.00 91.81 83 LYS A O 1
ATOM 696 N N . LEU A 1 84 ? 2.487 -10.820 -14.975 1.00 94.00 84 LEU A N 1
ATOM 697 C CA . LEU A 1 84 ? 2.219 -9.474 -14.480 1.00 94.00 84 LEU A CA 1
ATOM 698 C C . LEU A 1 84 ? 0.924 -8.924 -15.082 1.00 94.00 84 LEU A C 1
ATOM 700 O O . LEU A 1 84 ? 0.689 -8.996 -16.293 1.00 94.00 84 LEU A O 1
ATOM 704 N N . ARG A 1 85 ? 0.087 -8.369 -14.211 1.00 92.12 85 ARG A N 1
ATOM 705 C CA . ARG A 1 85 ? -1.101 -7.602 -14.565 1.00 92.12 85 ARG A CA 1
ATOM 706 C C . ARG A 1 85 ? -1.041 -6.282 -13.817 1.00 92.12 85 ARG A C 1
ATOM 708 O O . ARG A 1 85 ? -0.663 -6.245 -12.648 1.00 92.12 85 ARG A O 1
ATOM 715 N N . ILE A 1 86 ? -1.368 -5.220 -14.537 1.00 91.62 86 ILE A N 1
ATOM 716 C CA . ILE A 1 86 ? -1.430 -3.861 -14.017 1.00 91.62 86 ILE A CA 1
ATOM 717 C C . ILE A 1 86 ? -2.901 -3.477 -14.037 1.00 91.62 86 ILE A C 1
ATOM 719 O O . ILE A 1 86 ? -3.581 -3.682 -15.044 1.00 91.62 86 ILE A O 1
ATOM 723 N N . HIS A 1 87 ? -3.391 -3.015 -12.898 1.00 91.06 87 HIS A N 1
ATOM 724 C CA . HIS A 1 87 ? -4.800 -2.765 -12.650 1.00 91.06 87 HIS A CA 1
ATOM 725 C C . HIS A 1 87 ? -5.050 -1.270 -12.451 1.00 91.06 87 HIS A C 1
ATOM 727 O O . HIS A 1 87 ? -4.189 -0.554 -11.952 1.00 91.06 87 HIS A O 1
ATOM 733 N N . ASP A 1 88 ? -6.253 -0.804 -12.771 1.00 86.94 88 ASP A N 1
ATOM 734 C CA . ASP A 1 88 ? -6.677 0.551 -12.395 1.00 86.94 88 ASP A CA 1
ATOM 735 C C . ASP A 1 88 ? -7.076 0.624 -10.913 1.00 86.94 88 ASP A C 1
ATOM 737 O O . ASP A 1 88 ? -6.997 1.667 -10.280 1.00 86.94 88 ASP A O 1
ATOM 741 N N . GLY A 1 89 ? -7.475 -0.498 -10.324 1.00 90.31 89 GLY A N 1
ATOM 742 C CA . GLY A 1 89 ? -7.815 -0.600 -8.913 1.00 90.31 89 GLY A CA 1
ATOM 743 C C . GLY A 1 89 ? -8.014 -2.054 -8.516 1.00 90.31 89 GLY A C 1
ATOM 744 O O . GLY A 1 89 ? -8.078 -2.949 -9.364 1.00 90.31 89 GLY A O 1
ATOM 745 N N . LEU A 1 90 ? -8.111 -2.294 -7.216 1.00 93.50 90 LEU A N 1
ATOM 746 C CA . LEU A 1 90 ? -8.270 -3.618 -6.637 1.00 93.50 90 LEU A CA 1
ATOM 747 C C . LEU A 1 90 ? -9.412 -3.604 -5.625 1.00 93.50 90 LEU A C 1
ATOM 749 O O . LEU A 1 90 ? -9.528 -2.706 -4.797 1.00 93.50 90 LEU A O 1
ATOM 753 N N . VAL A 1 91 ? -10.261 -4.623 -5.692 1.00 94.62 91 VAL A N 1
ATOM 754 C CA . VAL A 1 91 ? -11.377 -4.818 -4.766 1.00 94.62 91 VAL A CA 1
ATOM 755 C C . VAL A 1 91 ? -11.112 -6.092 -3.983 1.00 94.62 91 VAL A C 1
ATOM 757 O O . VAL A 1 91 ? -11.068 -7.180 -4.557 1.00 94.62 91 VAL A O 1
ATOM 760 N N . LEU A 1 92 ? -10.943 -5.960 -2.671 1.00 94.44 92 LEU A N 1
ATOM 761 C CA . LEU A 1 92 ? -10.833 -7.085 -1.751 1.00 94.44 92 LEU A CA 1
ATOM 762 C C . LEU A 1 92 ? -12.132 -7.185 -0.963 1.00 94.44 92 LEU A C 1
ATOM 764 O O . LEU A 1 92 ? -12.596 -6.199 -0.397 1.00 94.44 92 LEU A O 1
ATOM 768 N N . THR A 1 93 ? -12.722 -8.372 -0.911 1.00 94.06 93 THR A N 1
ATOM 769 C CA . THR A 1 93 ? -13.958 -8.602 -0.157 1.00 94.06 93 THR A CA 1
ATOM 770 C C . THR A 1 93 ? -13.684 -9.502 1.033 1.00 94.06 93 THR A C 1
ATOM 772 O O . THR A 1 93 ? -12.881 -10.432 0.963 1.00 94.06 93 THR A O 1
ATOM 775 N N . THR A 1 94 ? -14.340 -9.209 2.148 1.00 93.25 94 THR A N 1
ATOM 776 C CA . THR A 1 94 ? -14.303 -10.036 3.352 1.00 93.25 94 THR A CA 1
ATOM 777 C C . THR A 1 94 ? -15.688 -10.094 3.980 1.00 93.25 94 THR A C 1
ATOM 779 O O . THR A 1 94 ? -16.567 -9.305 3.640 1.00 93.25 94 THR A O 1
ATOM 782 N N . SER A 1 95 ? -15.910 -11.050 4.875 1.00 91.50 95 SER A N 1
ATOM 783 C CA . SER A 1 95 ? -17.160 -11.172 5.624 1.00 91.50 95 SER A CA 1
ATOM 784 C C . SER A 1 95 ? -16.887 -11.095 7.118 1.00 91.50 95 SER A C 1
ATOM 786 O O . SER A 1 95 ? -15.961 -11.731 7.619 1.00 91.50 95 SER A O 1
ATOM 788 N N . TYR A 1 96 ? -17.702 -10.326 7.832 1.00 90.31 96 TYR A N 1
ATOM 789 C CA . TYR A 1 96 ? -17.641 -10.184 9.282 1.00 90.31 96 TYR A CA 1
ATOM 790 C C . TYR A 1 96 ? -19.065 -10.070 9.836 1.00 90.31 96 TYR A C 1
ATOM 792 O O . TYR A 1 96 ? -19.852 -9.272 9.334 1.00 90.31 96 TYR A O 1
ATOM 800 N N . ASN A 1 97 ? -19.413 -10.883 10.841 1.00 89.31 97 ASN A N 1
ATOM 801 C CA . ASN A 1 97 ? -20.768 -10.969 11.413 1.00 89.31 97 ASN A CA 1
ATOM 802 C C . ASN A 1 97 ? -21.879 -11.066 10.344 1.00 89.31 97 ASN A C 1
ATOM 804 O O . ASN A 1 97 ? -22.819 -10.271 10.343 1.00 89.31 97 ASN A O 1
ATOM 808 N N . ASP A 1 98 ? -21.729 -12.003 9.402 1.00 90.44 98 ASP A N 1
ATOM 809 C CA . ASP A 1 98 ? -22.661 -12.252 8.286 1.00 90.44 98 ASP A CA 1
ATOM 810 C C . ASP A 1 98 ? -22.903 -11.053 7.344 1.00 90.44 98 ASP A C 1
ATOM 812 O O . ASP A 1 98 ? -23.826 -11.063 6.527 1.00 90.44 98 ASP A O 1
ATOM 816 N N . LYS A 1 99 ? -22.051 -10.022 7.410 1.00 91.75 99 LYS A N 1
ATOM 817 C CA . LYS A 1 99 ? -22.045 -8.883 6.487 1.00 91.75 99 LYS A CA 1
ATOM 818 C C . LYS A 1 99 ? -20.796 -8.897 5.616 1.00 91.75 99 LYS A C 1
ATOM 820 O O . LYS A 1 99 ? -19.696 -9.160 6.100 1.00 91.75 99 LYS A O 1
ATOM 825 N N . ALA A 1 100 ? -20.970 -8.576 4.337 1.00 94.25 100 ALA A N 1
ATOM 826 C CA . ALA A 1 100 ? -19.868 -8.387 3.404 1.00 94.25 100 ALA A CA 1
ATOM 827 C C . ALA A 1 100 ? -19.304 -6.965 3.521 1.00 94.25 100 ALA A C 1
ATOM 829 O O . ALA A 1 100 ? -20.056 -5.989 3.496 1.00 94.25 100 ALA A O 1
ATOM 830 N N . TYR A 1 101 ? -17.981 -6.874 3.599 1.00 94.44 101 TYR A N 1
ATOM 831 C CA . TYR A 1 101 ? -17.215 -5.636 3.601 1.00 94.44 101 TYR A CA 1
ATOM 832 C C . TYR A 1 101 ? -16.251 -5.626 2.425 1.00 94.44 101 TYR A C 1
ATOM 834 O O . TYR A 1 101 ? -15.729 -6.667 2.015 1.00 94.44 101 TYR A O 1
ATOM 842 N N . THR A 1 102 ? -16.013 -4.436 1.892 1.00 94.19 102 THR A N 1
ATOM 843 C CA . THR A 1 102 ? -15.154 -4.224 0.732 1.00 94.19 102 THR A CA 1
ATOM 844 C C . THR A 1 102 ? -14.013 -3.291 1.095 1.00 94.19 102 THR A C 1
ATOM 846 O O . THR A 1 102 ? -14.245 -2.214 1.630 1.00 94.19 102 THR A O 1
ATOM 849 N N . PHE A 1 103 ? -12.788 -3.675 0.757 1.00 94.31 103 PHE A N 1
ATOM 850 C CA . PHE A 1 103 ? -11.676 -2.745 0.635 1.00 94.31 103 PHE A CA 1
ATOM 851 C C . PHE A 1 103 ? -11.519 -2.407 -0.840 1.00 94.31 103 PHE A C 1
ATOM 853 O O . PHE A 1 103 ? -11.268 -3.295 -1.658 1.00 94.31 103 PHE A O 1
ATOM 860 N N . PHE A 1 104 ? -11.682 -1.135 -1.177 1.00 92.50 104 PHE A N 1
ATOM 861 C CA . PHE A 1 104 ? -11.371 -0.622 -2.500 1.00 92.50 104 PHE A CA 1
ATOM 862 C C . PHE A 1 104 ? -10.015 0.073 -2.445 1.00 92.50 104 PHE A C 1
ATOM 864 O O . PHE A 1 104 ? -9.813 0.989 -1.654 1.00 92.50 104 PHE A O 1
ATOM 871 N N . LEU A 1 105 ? -9.081 -0.416 -3.250 1.00 92.25 105 LEU A N 1
ATOM 872 C CA . LEU A 1 105 ? -7.717 0.070 -3.338 1.00 92.25 105 LEU A CA 1
ATOM 873 C C . LEU A 1 105 ? -7.541 0.706 -4.710 1.00 92.25 105 LEU A C 1
ATOM 875 O O . LEU A 1 105 ? -7.807 0.063 -5.728 1.00 92.25 105 LEU A O 1
ATOM 879 N N . SER A 1 106 ? -7.091 1.950 -4.749 1.00 88.12 106 SER A N 1
ATOM 880 C CA . SER A 1 106 ? -6.857 2.648 -6.008 1.00 88.12 106 SER A CA 1
ATOM 881 C C . SER A 1 106 ? -5.706 3.637 -5.865 1.00 88.12 106 SER A C 1
ATOM 883 O O . SER A 1 106 ? -5.266 3.953 -4.757 1.00 88.12 106 SER A O 1
ATOM 885 N N . HIS A 1 107 ? -5.187 4.098 -6.995 1.00 83.81 107 HIS A N 1
ATOM 886 C CA . HIS A 1 107 ? -4.251 5.205 -6.977 1.00 83.81 107 HIS A CA 1
ATOM 887 C C . HIS A 1 107 ? -5.043 6.513 -6.857 1.00 83.81 107 HIS A C 1
ATOM 889 O O . HIS A 1 107 ? -6.009 6.727 -7.593 1.00 83.81 107 HIS A O 1
ATOM 895 N N . GLY A 1 108 ? -4.673 7.392 -5.924 1.00 63.69 108 GLY A N 1
ATOM 896 C CA . GLY A 1 108 ? -5.525 8.528 -5.557 1.00 63.69 108 GLY A CA 1
ATOM 897 C C . GLY A 1 108 ? -5.673 9.575 -6.643 1.00 63.69 108 GLY A C 1
ATOM 898 O O . GLY A 1 108 ? -6.575 10.395 -6.568 1.00 63.69 108 GLY A O 1
ATOM 899 N N . HIS A 1 109 ? -4.837 9.566 -7.679 1.00 60.97 109 HIS A N 1
ATOM 900 C CA . HIS A 1 109 ? -4.962 10.518 -8.781 1.00 60.97 109 HIS A CA 1
ATOM 901 C C . HIS A 1 109 ? -6.240 10.321 -9.621 1.00 60.97 109 HIS A C 1
ATOM 903 O O . HIS A 1 109 ? -6.618 11.194 -10.403 1.00 60.97 109 HIS A O 1
ATOM 909 N N . GLN A 1 110 ? -6.928 9.192 -9.437 1.00 53.12 110 GLN A N 1
ATOM 910 C CA . GLN A 1 110 ? -8.230 8.890 -10.026 1.00 53.12 110 GLN A CA 1
ATOM 911 C C . GLN A 1 110 ? -9.308 9.727 -9.313 1.00 53.12 110 GLN A C 1
ATOM 913 O O . GLN A 1 110 ? -9.693 9.428 -8.185 1.00 53.12 110 GLN A O 1
ATOM 918 N N . GLY A 1 111 ? -9.759 10.815 -9.946 1.00 40.75 111 GLY A N 1
ATOM 919 C CA . GLY A 1 111 ? -10.624 11.836 -9.342 1.00 40.75 111 GLY A CA 1
ATOM 920 C C . GLY A 1 111 ? -10.169 13.286 -9.559 1.00 40.75 111 GLY A C 1
ATOM 921 O O . GLY A 1 111 ? -10.903 14.205 -9.187 1.00 40.75 111 GLY A O 1
ATOM 922 N N . ASP A 1 112 ? -9.001 13.527 -10.172 1.00 46.47 112 ASP A N 1
ATOM 923 C CA . ASP A 1 112 ? -8.604 14.860 -10.650 1.00 46.47 112 ASP A CA 1
ATOM 924 C C . ASP A 1 112 ? -9.093 15.079 -12.095 1.00 46.47 112 ASP A C 1
ATOM 926 O O . ASP A 1 112 ? -8.645 14.423 -13.040 1.00 46.47 112 ASP A O 1
ATOM 930 N N . LEU A 1 113 ? -9.986 16.057 -12.285 1.00 37.41 113 LEU A N 1
ATOM 931 C CA . LEU A 1 113 ? -10.518 16.479 -13.590 1.00 37.41 113 LEU A CA 1
ATOM 932 C C . LEU A 1 113 ? -9.425 16.794 -14.628 1.00 37.41 113 LEU A C 1
ATOM 934 O O . LEU A 1 113 ? -9.677 16.668 -15.829 1.00 37.41 113 LEU A O 1
ATOM 938 N N . LYS A 1 114 ? -8.225 17.211 -14.197 1.00 43.12 114 LYS A N 1
ATOM 939 C CA . LYS A 1 114 ? -7.094 17.482 -15.101 1.00 43.12 114 LYS A CA 1
ATOM 940 C C . LYS A 1 114 ? -6.430 16.214 -15.627 1.00 43.12 114 LYS A C 1
ATOM 942 O O . LYS A 1 114 ? -5.888 16.247 -16.730 1.00 43.12 114 LYS A O 1
ATOM 947 N N . SER A 1 115 ? -6.498 15.118 -14.879 1.00 39.66 115 SER A N 1
ATOM 948 C CA . SER A 1 115 ? -5.925 13.838 -15.282 1.00 39.66 115 SER A CA 1
ATOM 949 C C . SER A 1 115 ? -6.941 12.949 -15.970 1.00 39.66 115 SER A C 1
ATOM 951 O O . SER A 1 115 ? -6.642 12.360 -17.001 1.00 39.66 115 SER A O 1
ATOM 953 N N . ASP A 1 116 ? -8.185 12.929 -15.495 1.00 42.72 116 ASP A N 1
ATOM 954 C CA . ASP A 1 116 ? -9.267 12.120 -16.070 1.00 42.72 116 ASP A CA 1
ATOM 955 C C . ASP A 1 116 ? -9.838 12.684 -17.383 1.00 42.72 116 ASP A C 1
ATOM 957 O O . ASP A 1 116 ? -10.681 12.064 -18.040 1.00 42.72 116 ASP A O 1
ATOM 961 N N . GLY A 1 117 ? -9.343 13.843 -17.822 1.00 43.12 117 GLY A N 1
ATOM 962 C CA . GLY A 1 117 ? -9.773 14.521 -19.036 1.00 43.12 117 GLY A CA 1
ATOM 963 C C . GLY A 1 117 ? -9.349 13.820 -20.330 1.00 43.12 117 GLY A C 1
ATOM 964 O O . GLY A 1 117 ? -8.332 14.175 -20.911 1.00 43.12 117 GLY A O 1
ATOM 965 N N . ASN A 1 118 ? -10.204 12.924 -20.840 1.00 45.91 118 ASN A N 1
ATOM 966 C CA . ASN A 1 118 ? -10.224 12.336 -22.193 1.00 45.91 118 ASN A CA 1
ATOM 967 C C . ASN A 1 118 ? -8.948 11.556 -22.612 1.00 45.91 118 ASN A C 1
ATOM 969 O O . ASN A 1 118 ? -7.829 12.062 -22.580 1.00 45.91 118 ASN A O 1
ATOM 973 N N . ALA A 1 119 ? -9.117 10.320 -23.098 1.00 47.88 119 ALA A N 1
ATOM 974 C CA . ALA A 1 119 ? -8.019 9.446 -23.539 1.00 47.88 119 ALA A CA 1
ATOM 975 C C . ALA A 1 119 ? -7.089 10.105 -24.580 1.00 47.88 119 ALA A C 1
ATOM 977 O O . ALA A 1 119 ? -5.891 9.831 -24.606 1.00 47.88 119 ALA A O 1
ATOM 978 N N . PHE A 1 120 ? -7.625 11.019 -25.396 1.00 43.31 120 PHE A N 1
ATOM 979 C CA . PHE A 1 120 ? -6.841 11.810 -26.344 1.00 43.31 120 PHE A CA 1
ATOM 980 C C . PHE A 1 120 ? -5.874 12.784 -25.654 1.00 43.31 120 PHE A C 1
ATOM 982 O O . PHE A 1 120 ? -4.719 12.879 -26.056 1.00 43.31 120 PHE A O 1
ATOM 989 N N . SER A 1 121 ? -6.302 13.469 -24.592 1.00 48.78 121 SER A N 1
ATOM 990 C CA . SER A 1 121 ? -5.439 14.389 -23.843 1.00 48.78 121 SER A CA 1
ATOM 991 C C . SER A 1 121 ? -4.385 13.624 -23.047 1.00 48.78 121 SER A C 1
ATOM 993 O O . SER A 1 121 ? -3.225 14.021 -23.075 1.00 48.78 121 SER A O 1
ATOM 995 N N . LYS A 1 122 ? -4.744 12.480 -22.435 1.00 55.12 122 LYS A N 1
ATOM 996 C CA . LYS A 1 122 ? -3.772 11.563 -21.800 1.00 55.12 122 LYS A CA 1
ATOM 997 C C . LYS A 1 122 ? -2.695 11.117 -22.794 1.00 55.12 122 LYS A C 1
ATOM 999 O O . LYS A 1 122 ? -1.512 11.131 -22.466 1.00 55.12 122 LYS A O 1
ATOM 1004 N N . TRP A 1 123 ? -3.090 10.780 -24.024 1.00 55.69 123 TRP A N 1
ATOM 1005 C CA . TRP A 1 123 ? -2.149 10.422 -25.085 1.00 55.69 123 TRP A CA 1
ATOM 1006 C C . TRP A 1 123 ? -1.283 11.606 -25.531 1.00 55.69 123 TRP A C 1
ATOM 1008 O O . TRP A 1 123 ? -0.078 11.441 -25.650 1.00 55.69 123 TRP A O 1
ATOM 1018 N N . VAL A 1 124 ? -1.841 12.804 -25.738 1.00 49.88 124 VAL A N 1
ATOM 1019 C CA . VAL A 1 124 ? -1.050 13.996 -26.110 1.00 49.88 124 VAL A CA 1
ATOM 1020 C C . VAL A 1 124 ? -0.049 14.358 -25.013 1.00 49.88 124 VAL A C 1
ATOM 1022 O O . VAL A 1 124 ? 1.108 14.654 -25.312 1.00 49.88 124 VAL A O 1
ATOM 1025 N N . VAL A 1 125 ? -0.461 14.293 -23.745 1.00 55.34 125 VAL A N 1
ATOM 1026 C CA . VAL A 1 125 ? 0.437 14.534 -22.614 1.00 55.34 125 VAL A CA 1
ATOM 1027 C C . VAL A 1 125 ? 1.552 13.485 -22.608 1.00 55.34 125 VAL A C 1
ATOM 1029 O O . VAL A 1 125 ? 2.714 13.852 -22.742 1.00 55.34 125 VAL A O 1
ATOM 1032 N N . ALA A 1 126 ? 1.219 12.192 -22.588 1.00 54.88 126 ALA A N 1
ATOM 1033 C CA . ALA A 1 126 ? 2.216 11.123 -22.498 1.00 54.88 126 ALA A CA 1
ATOM 1034 C C . ALA A 1 126 ? 3.120 10.995 -23.743 1.00 54.88 126 ALA A C 1
ATOM 1036 O O . ALA A 1 126 ? 4.309 10.710 -23.625 1.00 54.88 126 ALA A O 1
ATOM 1037 N N . ALA A 1 127 ? 2.577 11.182 -24.948 1.00 51.69 127 ALA A N 1
ATOM 1038 C CA . ALA A 1 127 ? 3.285 10.922 -26.204 1.00 51.69 127 ALA A CA 1
ATOM 1039 C C . ALA A 1 127 ? 3.984 12.153 -26.793 1.00 51.69 127 ALA A C 1
ATOM 1041 O O . ALA A 1 127 ? 4.898 11.991 -27.600 1.00 51.69 127 ALA A O 1
ATOM 1042 N N . ILE A 1 128 ? 3.560 13.370 -26.436 1.00 55.34 128 ILE A N 1
ATOM 1043 C CA . ILE A 1 128 ? 4.089 14.615 -27.016 1.00 55.34 128 ILE A CA 1
ATOM 1044 C C . ILE A 1 128 ? 4.668 15.513 -25.926 1.00 55.34 128 ILE A C 1
ATOM 1046 O O . ILE A 1 128 ? 5.817 15.934 -26.038 1.00 55.34 128 ILE A O 1
ATOM 1050 N N . TRP A 1 129 ? 3.914 15.784 -24.859 1.00 53.03 129 TRP A N 1
ATOM 1051 C CA . TRP A 1 129 ? 4.363 16.702 -23.812 1.00 53.03 129 TRP A CA 1
ATOM 1052 C C . TRP A 1 129 ? 5.491 16.119 -22.956 1.00 53.03 129 TRP A C 1
ATOM 1054 O O . TRP A 1 129 ? 6.520 16.770 -22.811 1.00 53.03 129 TRP A O 1
ATOM 1064 N N . THR A 1 130 ? 5.362 14.882 -22.467 1.00 54.84 130 THR A N 1
ATOM 1065 C CA . THR A 1 130 ? 6.382 14.235 -21.624 1.00 54.84 130 THR A CA 1
ATOM 1066 C C . THR A 1 130 ? 7.749 14.137 -22.329 1.00 54.84 130 THR A C 1
ATOM 1068 O O . THR A 1 130 ? 8.752 14.516 -21.725 1.00 54.84 130 THR A O 1
ATOM 1071 N N . PRO A 1 131 ? 7.856 13.744 -23.619 1.00 53.44 131 PRO A N 1
ATOM 1072 C CA . PRO A 1 131 ? 9.130 13.793 -24.344 1.00 53.44 131 PRO A CA 1
ATOM 1073 C C . PRO A 1 131 ? 9.712 15.205 -24.507 1.00 53.44 131 PRO A C 1
ATOM 1075 O O . PRO A 1 131 ? 10.926 15.373 -24.400 1.00 53.44 131 PRO A O 1
ATOM 1078 N N . ILE A 1 132 ? 8.871 16.217 -24.753 1.00 56.03 132 ILE A N 1
ATOM 1079 C CA . ILE A 1 132 ? 9.304 17.620 -24.879 1.00 56.03 132 ILE A CA 1
ATOM 1080 C C . ILE A 1 132 ? 9.795 18.157 -23.532 1.00 56.03 132 ILE A C 1
ATOM 1082 O O . ILE A 1 132 ? 10.833 18.809 -23.476 1.00 56.03 132 ILE A O 1
ATOM 1086 N N . GLN A 1 133 ? 9.087 17.849 -22.446 1.00 56.69 133 GLN A N 1
ATOM 1087 C CA . GLN A 1 133 ? 9.465 18.225 -21.089 1.00 56.69 133 GLN A CA 1
ATOM 1088 C C . GLN A 1 133 ? 10.822 17.623 -20.703 1.00 56.69 133 GLN A C 1
ATOM 1090 O O . GLN A 1 133 ? 11.697 18.356 -20.246 1.00 56.69 133 GLN A O 1
ATOM 1095 N N . ARG A 1 134 ? 11.030 16.323 -20.970 1.00 60.41 134 ARG A N 1
ATOM 1096 C CA . ARG A 1 134 ? 12.320 15.640 -20.764 1.00 60.41 134 ARG A CA 1
ATOM 1097 C C . ARG A 1 134 ? 13.442 16.255 -21.602 1.00 60.41 134 ARG A C 1
ATOM 1099 O O . ARG A 1 134 ? 14.557 16.388 -21.119 1.00 60.41 134 ARG A O 1
ATOM 1106 N N . PHE A 1 135 ? 13.156 16.632 -22.850 1.00 55.28 135 PHE A N 1
ATOM 1107 C CA . PHE A 1 135 ? 14.139 17.256 -23.740 1.00 55.28 135 PHE A CA 1
ATOM 1108 C C . PHE A 1 135 ? 14.526 18.679 -23.307 1.00 55.28 135 PHE A C 1
ATOM 1110 O O . PHE A 1 135 ? 15.655 19.100 -23.539 1.00 55.28 135 PHE A O 1
ATOM 1117 N N . LEU A 1 136 ? 13.596 19.421 -22.700 1.00 50.16 136 LEU A N 1
ATOM 1118 C CA . LEU A 1 136 ? 13.795 20.811 -22.282 1.00 50.16 136 LEU A CA 1
ATOM 1119 C C . LEU A 1 136 ? 14.184 20.966 -20.801 1.00 50.16 136 LEU A C 1
ATOM 1121 O O . LEU A 1 136 ? 14.320 22.101 -20.353 1.00 50.16 136 LEU A O 1
ATOM 1125 N N . GLU A 1 137 ? 14.330 19.868 -20.049 1.00 49.59 137 GLU A N 1
ATOM 1126 C CA . GLU A 1 137 ? 14.600 19.862 -18.596 1.00 49.59 137 GLU A CA 1
ATOM 1127 C C . GLU A 1 137 ? 13.631 20.755 -17.790 1.00 49.59 137 GLU A C 1
ATOM 1129 O O . GLU A 1 137 ? 13.967 21.304 -16.740 1.00 49.59 137 GLU A O 1
ATOM 1134 N N . VAL A 1 138 ? 12.401 20.931 -18.286 1.00 43.09 138 VAL A N 1
ATOM 1135 C CA . VAL A 1 138 ? 11.397 21.766 -17.622 1.00 43.09 138 VAL A CA 1
ATOM 1136 C C . VAL A 1 138 ? 10.782 20.958 -16.485 1.00 43.09 138 VAL A C 1
ATOM 1138 O O . VAL A 1 138 ? 9.955 20.074 -16.706 1.00 43.09 138 VAL A O 1
ATOM 1141 N N . THR A 1 139 ? 11.154 21.274 -15.251 1.00 41.16 139 THR A N 1
ATOM 1142 C CA . THR A 1 139 ? 10.481 20.753 -14.060 1.00 41.16 139 THR A CA 1
ATOM 1143 C C . THR A 1 139 ? 9.158 21.485 -13.877 1.00 41.16 139 THR A C 1
ATOM 1145 O O . THR A 1 139 ? 9.081 22.595 -13.348 1.00 41.16 139 THR A O 1
ATOM 1148 N N . ILE A 1 140 ? 8.070 20.873 -14.341 1.00 37.41 140 ILE A N 1
ATOM 1149 C CA . ILE A 1 140 ? 6.729 21.287 -13.933 1.00 37.41 140 ILE A CA 1
ATOM 1150 C C . ILE A 1 140 ? 6.486 20.611 -12.588 1.00 37.41 140 ILE A C 1
ATOM 1152 O O . ILE A 1 140 ? 5.797 19.600 -12.504 1.00 37.41 140 ILE A O 1
ATOM 1156 N N . ASN A 1 141 ? 7.090 21.158 -11.534 1.00 33.91 141 ASN A N 1
ATOM 1157 C CA . ASN A 1 141 ? 6.763 20.777 -10.164 1.00 33.91 141 ASN A CA 1
ATOM 1158 C C . ASN A 1 141 ? 5.375 21.339 -9.839 1.00 33.91 141 ASN A C 1
ATOM 1160 O O . ASN A 1 141 ? 5.217 22.330 -9.134 1.00 33.91 141 ASN A O 1
ATOM 1164 N N . THR A 1 142 ? 4.351 20.733 -10.431 1.00 34.66 142 THR A N 1
ATOM 1165 C CA . THR A 1 142 ? 3.024 20.666 -9.827 1.00 34.66 142 THR A CA 1
ATOM 1166 C C . THR A 1 142 ? 2.853 19.288 -9.207 1.00 34.66 142 THR A C 1
ATOM 1168 O O . THR A 1 142 ? 1.829 18.634 -9.374 1.00 34.66 142 THR A O 1
ATOM 1171 N N . THR A 1 143 ? 3.872 18.858 -8.466 1.00 36.03 143 THR A N 1
ATOM 1172 C CA . THR A 1 143 ? 3.659 18.144 -7.212 1.00 36.03 143 THR A CA 1
ATOM 1173 C C . THR A 1 143 ? 2.592 18.914 -6.432 1.00 36.03 143 THR A C 1
ATOM 1175 O O . THR A 1 143 ? 2.517 20.146 -6.495 1.00 36.03 143 THR A O 1
ATOM 1178 N N . SER A 1 144 ? 1.692 18.223 -5.746 1.00 37.66 144 SER A N 1
ATOM 1179 C CA . SER A 1 144 ? 0.676 18.841 -4.893 1.00 37.66 144 SER A CA 1
ATOM 1180 C C . SER A 1 144 ? 1.322 19.503 -3.657 1.00 37.66 144 SER A C 1
ATOM 1182 O O . SER A 1 144 ? 0.976 19.193 -2.526 1.00 37.66 144 SER A O 1
ATOM 1184 N N . ASP A 1 145 ? 2.301 20.389 -3.840 1.00 33.53 145 ASP A N 1
ATOM 1185 C CA . ASP A 1 145 ? 3.117 20.988 -2.779 1.00 33.53 145 ASP A CA 1
ATOM 1186 C C . ASP A 1 145 ? 2.336 22.015 -1.964 1.00 33.53 145 ASP A C 1
ATOM 1188 O O . ASP A 1 145 ? 2.694 22.338 -0.828 1.00 33.53 145 ASP A O 1
ATOM 1192 N N . SER A 1 146 ? 1.226 22.530 -2.502 1.00 40.06 146 SER A N 1
ATOM 1193 C CA . SER A 1 146 ? 0.331 23.341 -1.693 1.00 40.06 146 SER A CA 1
ATOM 1194 C C . SER A 1 146 ? -0.415 22.427 -0.727 1.00 40.06 146 SER A C 1
ATOM 1196 O O . SER A 1 146 ? -1.283 21.647 -1.126 1.00 40.06 146 SER A O 1
ATOM 1198 N N . PHE A 1 147 ? -0.098 22.588 0.554 1.00 40.94 147 PHE A N 1
ATOM 1199 C CA . PHE A 1 147 ? -0.761 21.949 1.691 1.00 40.94 147 PHE A CA 1
ATOM 1200 C C . PHE A 1 147 ? -2.296 21.934 1.549 1.00 40.94 147 PHE A C 1
ATOM 1202 O O . PHE A 1 147 ? -2.937 20.941 1.873 1.00 40.94 147 PHE A O 1
ATOM 1209 N N . GLU A 1 148 ? -2.869 23.006 0.997 1.00 39.12 148 GLU A N 1
ATOM 1210 C CA . GLU A 1 148 ? -4.310 23.162 0.773 1.00 39.12 148 GLU A CA 1
ATOM 1211 C C . GLU A 1 148 ? -4.886 22.195 -0.279 1.00 39.12 148 GLU A C 1
ATOM 1213 O O . GLU A 1 148 ? -5.962 21.644 -0.055 1.00 39.12 148 GLU A O 1
ATOM 1218 N N . LEU A 1 149 ? -4.182 21.928 -1.388 1.00 45.84 149 LEU A N 1
ATOM 1219 C CA . LEU A 1 149 ? -4.645 20.985 -2.422 1.00 45.84 149 LEU A CA 1
ATOM 1220 C C . LEU A 1 149 ? -4.585 19.530 -1.938 1.00 45.84 149 LEU A C 1
ATOM 1222 O O . LEU A 1 149 ? -5.501 18.758 -2.214 1.00 45.84 149 LEU A O 1
ATOM 1226 N N . VAL A 1 150 ? -3.544 19.167 -1.177 1.00 55.12 150 VAL A N 1
ATOM 1227 C CA . VAL A 1 150 ? -3.418 17.836 -0.548 1.00 55.12 150 VAL A CA 1
ATOM 1228 C C . VAL A 1 150 ? -4.559 17.588 0.430 1.00 55.12 150 VAL A C 1
ATOM 1230 O O . VAL A 1 150 ? -5.159 16.512 0.438 1.00 55.12 150 VAL A O 1
ATOM 1233 N N . ASP A 1 151 ? -4.880 18.587 1.246 1.00 61.81 151 ASP A N 1
ATOM 1234 C CA . ASP A 1 151 ? -5.965 18.478 2.212 1.00 61.81 151 ASP A CA 1
ATOM 1235 C C . ASP A 1 151 ? -7.330 18.428 1.506 1.00 61.81 151 ASP A C 1
ATOM 1237 O O . ASP A 1 151 ? -8.165 17.600 1.865 1.00 61.81 151 ASP A O 1
ATOM 1241 N N . GLN A 1 152 ? -7.550 19.233 0.457 1.00 63.47 152 GLN A N 1
ATOM 1242 C CA . GLN A 1 152 ? -8.790 19.205 -0.326 1.00 63.47 152 GLN A CA 1
ATOM 1243 C C . GLN A 1 152 ? -9.007 17.859 -1.025 1.00 63.47 152 GLN A C 1
ATOM 1245 O O . GLN A 1 152 ? -10.117 17.328 -1.005 1.00 63.47 152 GLN A O 1
ATOM 1250 N N . HIS A 1 153 ? -7.953 17.287 -1.605 1.00 65.25 153 HIS A N 1
ATOM 1251 C CA . HIS A 1 153 ? -8.013 15.973 -2.235 1.00 65.25 153 HIS A CA 1
ATOM 1252 C C . HIS A 1 153 ? -8.418 14.886 -1.228 1.00 65.25 153 HIS A C 1
ATOM 1254 O O . HIS A 1 153 ? -9.358 14.127 -1.466 1.00 65.25 153 HIS A O 1
ATOM 1260 N N . ASN A 1 154 ? -7.772 14.865 -0.058 1.00 67.12 154 ASN A N 1
ATOM 1261 C CA . ASN A 1 154 ? -8.103 13.927 1.013 1.00 67.12 154 ASN A CA 1
ATOM 1262 C C . ASN A 1 154 ? -9.535 14.119 1.550 1.00 67.12 154 ASN A C 1
ATOM 1264 O O . ASN A 1 154 ? -10.187 13.133 1.889 1.00 67.12 154 ASN A O 1
ATOM 1268 N N . ILE A 1 155 ? -10.047 15.357 1.596 1.00 67.69 155 ILE A N 1
ATOM 1269 C CA . ILE A 1 155 ? -11.446 15.636 1.963 1.00 67.69 155 ILE A CA 1
ATOM 1270 C C . ILE A 1 155 ? -12.408 15.028 0.940 1.00 67.69 155 ILE A C 1
ATOM 1272 O O . ILE A 1 155 ? -13.337 14.340 1.346 1.00 67.69 155 ILE A O 1
ATOM 1276 N N . ILE A 1 156 ? -12.179 15.231 -0.362 1.00 71.44 156 ILE A N 1
ATOM 1277 C CA . ILE A 1 156 ? -13.061 14.707 -1.420 1.00 71.44 156 ILE A CA 1
ATOM 1278 C C . ILE A 1 156 ? -13.113 13.175 -1.373 1.00 71.44 156 ILE A C 1
ATOM 1280 O O . ILE A 1 156 ? -14.195 12.589 -1.415 1.00 71.44 156 ILE A O 1
ATOM 1284 N N . MET A 1 157 ? -11.953 12.525 -1.236 1.00 74.00 157 MET A N 1
ATOM 1285 C CA . MET A 1 157 ? -11.868 11.064 -1.141 1.00 74.00 157 MET A CA 1
ATOM 1286 C C . MET A 1 157 ? -12.576 10.532 0.103 1.00 74.00 157 MET A C 1
ATOM 1288 O O . MET A 1 157 ? -13.326 9.554 0.029 1.00 74.00 157 M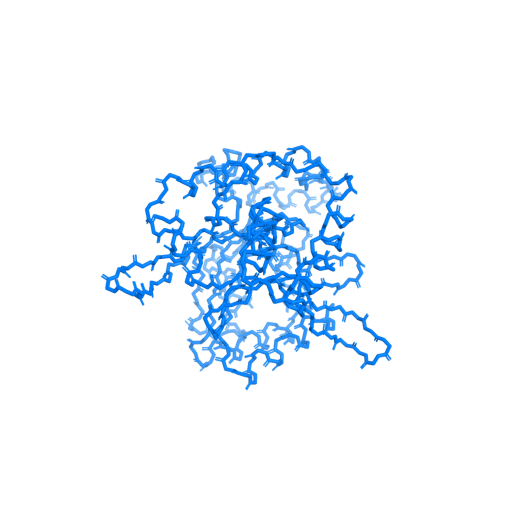ET A O 1
ATOM 1292 N N . TYR A 1 158 ? -12.396 11.211 1.237 1.00 73.81 158 TYR A N 1
ATOM 1293 C CA . TYR A 1 158 ? -13.122 10.895 2.455 1.00 73.81 158 TYR A CA 1
ATOM 1294 C C . TYR A 1 158 ? -14.637 11.050 2.270 1.00 73.81 158 TYR A C 1
ATOM 1296 O O . TYR A 1 158 ? -15.371 10.101 2.537 1.00 73.81 158 TYR A O 1
ATOM 1304 N N . GLU A 1 159 ? -15.108 12.202 1.785 1.00 72.75 159 GLU A N 1
ATOM 1305 C CA . GLU A 1 159 ? -16.533 12.489 1.599 1.00 72.75 159 GLU A CA 1
ATOM 1306 C C . GLU A 1 159 ? -17.189 11.461 0.678 1.00 72.75 159 GLU A C 1
ATOM 1308 O O . GLU A 1 159 ? -18.247 10.931 1.011 1.00 72.75 159 GLU A O 1
ATOM 1313 N N . TRP A 1 160 ? -16.534 11.106 -0.431 1.00 80.56 160 TRP A N 1
ATOM 1314 C CA . TRP A 1 160 ? -17.016 10.048 -1.312 1.00 80.56 160 TRP A CA 1
ATOM 1315 C C . TRP A 1 160 ? -17.079 8.696 -0.595 1.00 80.56 160 TRP A C 1
ATOM 1317 O O . TRP A 1 160 ? -18.132 8.054 -0.610 1.00 80.56 160 TRP A O 1
ATOM 1327 N N . SER A 1 161 ? -16.000 8.281 0.078 1.00 78.94 161 SER A N 1
ATOM 1328 C CA . SER A 1 161 ? -15.955 6.995 0.791 1.00 78.94 161 SER A CA 1
ATOM 1329 C C . SER A 1 161 ? -17.019 6.898 1.891 1.00 78.94 161 SER A C 1
ATOM 1331 O O . SER A 1 161 ? -17.624 5.846 2.068 1.00 78.94 161 SER A O 1
ATOM 1333 N N . ALA A 1 162 ? -17.318 8.009 2.572 1.00 76.88 162 ALA A N 1
ATOM 1334 C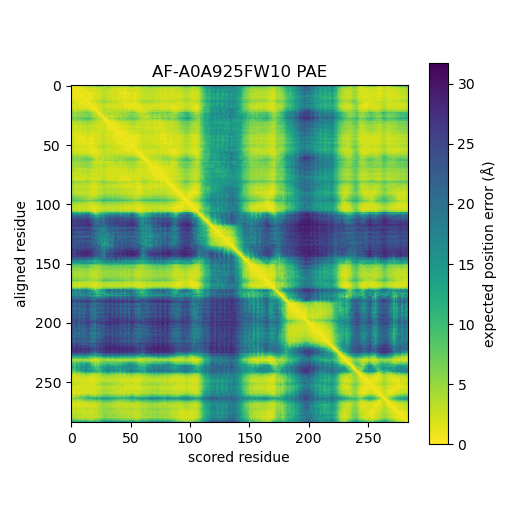 CA . ALA A 1 162 ? -18.314 8.082 3.637 1.00 76.88 162 ALA A CA 1
ATOM 1335 C C . ALA A 1 162 ? -19.760 7.933 3.128 1.00 76.88 162 ALA A C 1
ATOM 1337 O O . ALA A 1 162 ? -20.657 7.641 3.913 1.00 76.88 162 ALA A O 1
ATOM 1338 N N . THR A 1 163 ? -20.002 8.110 1.822 1.00 76.50 163 THR A N 1
ATOM 1339 C CA . THR A 1 163 ? -21.309 7.819 1.200 1.00 76.50 163 THR A CA 1
ATOM 1340 C C . THR A 1 163 ? -21.482 6.351 0.805 1.00 76.50 163 THR A C 1
ATOM 1342 O O . THR A 1 163 ? -22.578 5.953 0.408 1.00 76.50 163 THR A O 1
ATOM 1345 N N . GLN A 1 164 ? -20.420 5.543 0.885 1.00 82.56 164 GLN A N 1
ATOM 1346 C CA . GLN A 1 164 ? -20.446 4.138 0.494 1.00 82.56 164 GLN A CA 1
ATOM 1347 C C . GLN A 1 164 ? -20.816 3.241 1.681 1.00 82.56 164 GLN A C 1
ATOM 1349 O O . GLN A 1 164 ? -20.393 3.462 2.813 1.00 82.56 164 GLN A O 1
ATOM 1354 N N . ASN A 1 165 ? -21.574 2.176 1.416 1.00 87.31 165 ASN A N 1
ATOM 1355 C CA . ASN A 1 165 ? -21.961 1.210 2.444 1.00 87.31 165 ASN A CA 1
ATOM 1356 C C . ASN A 1 165 ? -20.924 0.086 2.556 1.00 87.31 165 ASN A C 1
ATOM 1358 O O . ASN A 1 165 ? -20.593 -0.544 1.551 1.00 87.31 165 ASN A O 1
ATOM 1362 N N . ASN A 1 166 ? -20.475 -0.214 3.779 1.00 90.38 166 ASN A N 1
ATOM 1363 C CA . ASN A 1 166 ? -19.529 -1.296 4.090 1.00 90.38 166 ASN A CA 1
ATOM 1364 C C . ASN A 1 166 ? -18.228 -1.262 3.258 1.00 90.38 166 ASN A C 1
ATOM 1366 O O . ASN A 1 166 ? -17.653 -2.317 2.968 1.00 90.38 166 ASN A O 1
ATOM 1370 N N . LEU A 1 167 ? -17.772 -0.072 2.850 1.00 89.62 167 LEU A N 1
ATOM 1371 C CA . LEU A 1 167 ? -16.599 0.114 1.995 1.00 89.62 167 LEU A CA 1
ATOM 1372 C C . LEU A 1 167 ? -15.515 0.929 2.698 1.00 89.62 167 LEU A C 1
ATOM 1374 O O . LEU A 1 167 ? -15.725 2.069 3.100 1.00 89.62 167 LEU A O 1
ATOM 1378 N N . VAL A 1 168 ? -14.323 0.350 2.773 1.00 91.12 168 VAL A N 1
ATOM 1379 C CA . VAL A 1 168 ? -13.095 1.029 3.176 1.00 91.12 168 VAL A CA 1
ATOM 1380 C C . VAL A 1 168 ? -12.311 1.385 1.918 1.00 91.12 168 VAL A C 1
ATOM 1382 O O . VAL A 1 168 ? -11.947 0.503 1.142 1.00 91.12 168 VAL A O 1
ATOM 1385 N N . PHE A 1 169 ? -12.042 2.668 1.713 1.00 88.62 169 PHE A N 1
ATOM 1386 C CA . PHE A 1 169 ? -11.225 3.159 0.613 1.00 88.62 169 PHE A CA 1
ATOM 1387 C C . PHE A 1 169 ? -9.773 3.343 1.063 1.00 88.62 169 PHE A C 1
ATOM 1389 O O . PHE A 1 169 ? -9.511 3.973 2.088 1.00 88.62 169 PHE A O 1
ATOM 1396 N N . ILE A 1 170 ? -8.831 2.789 0.300 1.00 89.56 170 ILE A N 1
ATOM 1397 C CA . ILE A 1 170 ? -7.391 2.900 0.538 1.00 89.56 170 ILE A CA 1
ATOM 1398 C C . ILE A 1 170 ? -6.738 3.481 -0.714 1.00 89.56 170 ILE A C 1
ATOM 1400 O O . ILE A 1 170 ? -6.859 2.912 -1.798 1.00 89.56 170 ILE A O 1
ATOM 1404 N N . SER A 1 171 ? -6.027 4.592 -0.554 1.00 84.56 171 SER A N 1
ATOM 1405 C CA . SER A 1 171 ? -5.410 5.326 -1.658 1.00 84.56 171 SER A CA 1
ATOM 1406 C C . SER A 1 171 ? -3.907 5.516 -1.468 1.00 84.56 171 SER A C 1
ATOM 1408 O O . SER A 1 171 ? -3.448 5.755 -0.348 1.00 84.56 171 SER A O 1
ATOM 1410 N N . GLY A 1 172 ? -3.153 5.445 -2.567 1.00 71.38 172 GLY A N 1
ATOM 1411 C CA . GLY A 1 172 ? -1.772 5.926 -2.648 1.00 71.38 172 GLY A CA 1
ATOM 1412 C C . GLY A 1 172 ? -1.728 7.196 -3.490 1.00 71.38 172 GLY A C 1
ATOM 1413 O O . GLY A 1 172 ? -2.105 7.135 -4.655 1.00 71.38 172 GLY A O 1
ATOM 1414 N N . HIS A 1 173 ? -1.357 8.346 -2.910 1.00 60.03 173 HIS A N 1
ATOM 1415 C CA . HIS A 1 173 ? -1.174 9.600 -3.671 1.00 60.03 173 HIS A CA 1
ATOM 1416 C C . HIS A 1 173 ? -0.441 10.679 -2.871 1.00 60.03 173 HIS A C 1
ATOM 1418 O O . HIS A 1 173 ? 0.565 11.236 -3.292 1.00 60.03 173 HIS A O 1
ATOM 1424 N N . THR A 1 174 ? -0.931 10.995 -1.673 1.00 54.81 174 THR A N 1
ATOM 1425 C CA . THR A 1 174 ? -0.429 12.174 -0.956 1.00 54.81 174 THR A CA 1
ATOM 1426 C C . THR A 1 174 ? 0.718 11.825 -0.017 1.00 54.81 174 THR A C 1
ATOM 1428 O O . THR A 1 174 ? 0.597 10.900 0.780 1.00 54.81 174 THR A O 1
ATOM 1431 N N . HIS A 1 175 ? 1.781 12.641 -0.003 1.00 54.94 175 HIS A N 1
ATOM 1432 C CA . HIS A 1 175 ? 2.948 12.477 0.883 1.00 54.94 175 HIS A CA 1
ATOM 1433 C C . HIS A 1 175 ? 2.618 12.392 2.388 1.00 54.94 175 HIS A C 1
ATOM 1435 O O . HIS A 1 175 ? 3.473 12.032 3.194 1.00 54.94 175 HIS A O 1
ATOM 1441 N N . LYS A 1 176 ? 1.386 12.734 2.784 1.00 53.59 176 LYS A N 1
ATOM 1442 C CA . LYS A 1 176 ? 0.884 12.560 4.144 1.00 53.59 176 LYS A CA 1
ATOM 1443 C C . LYS A 1 176 ? -0.019 11.329 4.228 1.00 53.59 176 LYS A C 1
ATOM 1445 O O . LYS A 1 176 ? -1.058 11.318 3.561 1.00 53.59 176 LYS A O 1
ATOM 1450 N N . PRO A 1 177 ? 0.302 10.352 5.088 1.00 50.69 177 PRO A N 1
ATOM 1451 C CA . PRO A 1 177 ? -0.650 9.310 5.410 1.00 50.69 177 PRO A CA 1
ATOM 1452 C C . PRO A 1 177 ? -1.833 9.916 6.172 1.00 50.69 177 PRO A C 1
ATOM 1454 O O . PRO A 1 177 ? -1.674 10.770 7.048 1.00 50.69 177 PRO A O 1
ATOM 1457 N N . VAL A 1 178 ? -3.029 9.461 5.827 1.00 55.12 178 VAL A N 1
ATOM 1458 C CA . VAL A 1 178 ? -4.270 9.755 6.543 1.00 55.12 178 VAL A CA 1
ATOM 1459 C C . VAL A 1 178 ? -4.710 8.428 7.121 1.00 55.12 178 VAL A C 1
ATOM 1461 O O . VAL A 1 178 ? -5.051 7.510 6.377 1.00 55.12 178 VAL A O 1
ATOM 1464 N N . PHE A 1 179 ? -4.641 8.299 8.441 1.00 52.38 179 PHE A N 1
ATOM 1465 C CA . PHE A 1 179 ? -5.016 7.078 9.130 1.00 52.38 179 PHE A CA 1
ATOM 1466 C C . PHE A 1 179 ? -6.081 7.389 10.165 1.00 52.38 179 PHE A C 1
ATOM 1468 O O . PHE A 1 179 ? -5.778 7.928 11.221 1.00 52.38 179 PHE A O 1
ATOM 1475 N N . ALA A 1 180 ? -7.319 7.018 9.841 1.00 51.25 180 ALA A N 1
ATOM 1476 C CA . ALA A 1 180 ? -8.500 7.274 10.652 1.00 51.25 180 ALA A CA 1
ATOM 1477 C C . ALA A 1 180 ? -8.720 8.759 11.032 1.00 51.25 180 ALA A C 1
ATOM 1479 O O . ALA A 1 180 ? -7.846 9.620 11.075 1.00 51.25 180 ALA A O 1
ATOM 1480 N N . SER A 1 181 ? -9.981 9.078 11.258 1.00 46.75 181 SER A N 1
ATOM 1481 C CA . SER A 1 181 ? -10.456 10.389 11.673 1.00 46.75 181 SER A CA 1
ATOM 1482 C C . SER A 1 181 ? -9.905 10.841 13.037 1.00 46.75 181 SER A C 1
ATOM 1484 O O . SER A 1 181 ? -9.402 10.050 13.837 1.00 46.75 181 SER A O 1
ATOM 1486 N N . LEU A 1 182 ? -10.147 12.118 13.370 1.00 45.09 182 LEU A N 1
ATOM 1487 C CA . LEU A 1 182 ? -10.082 12.700 14.727 1.00 45.09 182 LEU A CA 1
ATOM 1488 C C . LEU A 1 182 ? -10.784 11.852 15.821 1.00 45.09 182 LEU A C 1
ATOM 1490 O O . LEU A 1 182 ? -10.574 12.098 17.012 1.00 45.09 182 LEU A O 1
ATOM 1494 N N . ASP A 1 183 ? -11.554 10.825 15.439 1.00 48.78 183 ASP A N 1
ATOM 1495 C CA . ASP A 1 183 ? -12.229 9.871 16.319 1.00 48.78 183 ASP A CA 1
ATOM 1496 C C . ASP A 1 183 ? -11.258 9.015 17.160 1.00 48.78 183 ASP A C 1
ATOM 1498 O O . ASP A 1 183 ? -11.679 8.402 18.133 1.00 48.78 183 ASP A O 1
ATOM 1502 N N . HIS A 1 184 ? -9.942 8.998 16.890 1.00 53.03 184 HIS A N 1
ATOM 1503 C CA . HIS A 1 184 ? -8.977 8.338 17.790 1.00 53.03 184 HIS A CA 1
ATOM 1504 C C . HIS A 1 184 ? -8.873 9.046 19.157 1.00 53.03 184 HIS A C 1
ATOM 1506 O O . HIS A 1 184 ? -8.793 8.388 20.200 1.00 53.03 184 HIS A O 1
ATOM 1512 N N . ILE A 1 185 ? -8.926 10.386 19.180 1.00 59.16 185 ILE A N 1
ATOM 1513 C CA . ILE A 1 185 ? -8.984 11.162 20.432 1.00 59.16 185 ILE A CA 1
ATOM 1514 C C . ILE A 1 185 ? -10.326 10.919 21.128 1.00 59.16 185 ILE A C 1
ATOM 1516 O O . ILE A 1 185 ? -10.356 10.716 22.346 1.00 59.16 185 ILE A O 1
ATOM 1520 N N . ASP A 1 186 ? -11.426 10.899 20.376 1.00 54.94 186 ASP A N 1
ATOM 1521 C CA . ASP A 1 186 ? -12.758 10.650 20.934 1.00 54.94 186 ASP A CA 1
ATOM 1522 C C . ASP A 1 186 ? -12.907 9.207 21.437 1.00 54.94 186 ASP A C 1
ATOM 1524 O O . ASP A 1 186 ? -13.513 8.981 22.483 1.00 54.94 186 ASP A O 1
ATOM 1528 N N . ARG A 1 187 ? -12.277 8.225 20.784 1.00 61.44 187 ARG A N 1
ATOM 1529 C CA . ARG A 1 187 ? -12.191 6.829 21.231 1.00 61.44 187 ARG A CA 1
ATOM 1530 C C . ARG A 1 187 ? -11.417 6.706 22.531 1.00 61.44 187 ARG A C 1
ATOM 1532 O O . ARG A 1 187 ? -11.930 6.093 23.464 1.00 61.44 187 ARG A O 1
ATOM 1539 N N . LEU A 1 188 ? -10.212 7.275 22.608 1.00 66.00 188 LEU A N 1
ATOM 1540 C CA . LEU A 1 188 ? -9.422 7.277 23.843 1.00 66.00 188 LEU A CA 1
ATOM 1541 C C . LEU A 1 188 ? -10.184 7.986 24.970 1.00 66.00 188 LEU A C 1
ATOM 1543 O O . LEU A 1 188 ? -10.169 7.527 26.109 1.00 66.00 188 LEU A O 1
ATOM 1547 N N . SER A 1 189 ? -10.941 9.035 24.639 1.00 65.81 189 SER A N 1
ATOM 1548 C CA . SER A 1 189 ? -11.825 9.718 25.587 1.00 65.81 189 SER A CA 1
ATOM 1549 C C . SER A 1 189 ? -12.991 8.821 26.039 1.00 65.81 189 SER A C 1
ATOM 1551 O O . SER A 1 189 ? -13.234 8.703 27.234 1.00 65.81 189 SER A O 1
ATOM 1553 N N . LYS A 1 190 ? -13.674 8.108 25.132 1.00 65.44 190 LYS A N 1
ATOM 1554 C CA . LYS A 1 190 ? -14.757 7.159 25.473 1.00 65.44 190 LYS A CA 1
ATOM 1555 C C . LYS A 1 190 ? -14.252 5.946 26.264 1.00 65.44 190 LYS A C 1
ATOM 1557 O O . LYS A 1 190 ? -14.931 5.486 27.180 1.00 65.44 190 LYS A O 1
ATOM 1562 N N . GLN A 1 191 ? -13.071 5.421 25.932 1.00 71.31 191 GLN A N 1
ATOM 1563 C CA . GLN A 1 191 ? -12.421 4.335 26.674 1.00 71.31 191 GLN A CA 1
ATOM 1564 C C . GLN A 1 191 ? -12.044 4.781 28.084 1.00 71.31 191 GLN A C 1
ATOM 1566 O O . GLN A 1 191 ? -12.287 4.039 29.032 1.00 71.31 191 GLN A O 1
ATOM 1571 N N . LEU A 1 192 ? -11.532 6.006 28.225 1.00 76.38 192 LEU A N 1
ATOM 1572 C CA . LEU A 1 192 ? -11.277 6.622 29.519 1.00 76.38 192 LEU A CA 1
ATOM 1573 C C . LEU A 1 192 ? -12.565 6.748 30.345 1.00 76.38 192 LEU A C 1
ATOM 1575 O O . LEU A 1 192 ? -12.577 6.357 31.507 1.00 76.38 192 LEU A O 1
ATOM 1579 N N . GLU A 1 193 ? -13.665 7.218 29.754 1.00 73.94 193 GLU A N 1
ATOM 1580 C CA . GLU A 1 193 ? -14.956 7.313 30.452 1.00 73.94 193 GLU A CA 1
ATOM 1581 C C . GLU A 1 193 ? -15.495 5.939 30.875 1.00 73.94 193 GLU A C 1
ATOM 1583 O O . GLU A 1 193 ? -15.974 5.773 31.997 1.00 73.94 193 GLU A O 1
ATOM 1588 N N . LYS A 1 194 ? -15.346 4.913 30.029 1.00 75.31 194 LYS A N 1
ATOM 1589 C CA . LYS A 1 194 ? -15.721 3.535 30.377 1.00 75.31 194 LYS A CA 1
ATOM 1590 C C . LYS A 1 194 ? -14.839 2.960 31.491 1.00 75.31 194 LYS A C 1
ATOM 1592 O O . LYS A 1 194 ? -15.363 2.319 32.398 1.00 75.31 194 LYS A O 1
ATOM 1597 N N . ALA A 1 195 ? -13.530 3.204 31.449 1.00 79.94 195 ALA A N 1
ATOM 1598 C CA . ALA A 1 195 ? -12.587 2.759 32.475 1.00 79.94 195 ALA A CA 1
ATOM 1599 C C . ALA A 1 195 ? -12.852 3.445 33.827 1.00 79.94 195 ALA A C 1
ATOM 1601 O O . ALA A 1 195 ? -12.852 2.782 34.864 1.00 79.94 195 ALA A O 1
ATOM 1602 N N . LYS A 1 196 ? -13.184 4.745 33.810 1.00 78.25 196 LYS A N 1
ATOM 1603 C CA . LYS A 1 196 ? -13.656 5.491 34.989 1.00 78.25 196 LYS A CA 1
ATOM 1604 C C . LYS A 1 196 ? -14.955 4.914 35.543 1.00 78.25 196 LYS A C 1
ATOM 1606 O O . LYS A 1 196 ? -15.057 4.705 36.745 1.00 78.25 196 LYS A O 1
ATOM 1611 N N . ALA A 1 197 ? -15.922 4.598 34.681 1.00 81.69 197 ALA A N 1
ATOM 1612 C CA . ALA A 1 197 ? -17.181 3.980 35.099 1.00 81.69 197 ALA A CA 1
ATOM 1613 C C . ALA A 1 197 ? -16.992 2.578 35.714 1.00 81.69 197 ALA A C 1
ATOM 1615 O O . ALA A 1 197 ? -17.808 2.150 36.527 1.00 81.69 197 ALA A O 1
ATOM 1616 N N . GLN A 1 198 ? -15.921 1.870 35.343 1.00 85.62 198 GLN A N 1
ATOM 1617 C CA . GLN A 1 198 ? -15.572 0.540 35.855 1.00 85.62 198 GLN A CA 1
ATOM 1618 C C . GLN A 1 198 ? -14.614 0.571 37.058 1.00 85.62 198 GLN A C 1
ATOM 1620 O O . GLN A 1 198 ? -14.351 -0.483 37.632 1.00 85.62 198 GLN A O 1
ATOM 1625 N N . ASN A 1 199 ? -14.127 1.750 37.472 1.00 86.19 199 ASN A N 1
ATOM 1626 C CA . ASN A 1 199 ? -13.143 1.920 38.549 1.00 86.19 199 ASN A CA 1
ATOM 1627 C C . ASN A 1 199 ? -11.878 1.053 38.374 1.00 86.19 199 ASN A C 1
ATOM 1629 O O . ASN A 1 199 ? -11.337 0.539 39.353 1.00 86.19 199 ASN A O 1
ATOM 1633 N N . ASP A 1 200 ? -11.385 0.904 37.139 1.00 83.06 200 ASP A N 1
ATOM 1634 C CA . ASP A 1 200 ? -10.119 0.212 36.866 1.00 83.06 200 ASP A CA 1
ATOM 1635 C C . ASP A 1 200 ? -8.958 1.224 36.745 1.00 83.06 200 ASP A C 1
ATOM 1637 O O . ASP A 1 200 ? -8.781 1.848 35.693 1.00 83.06 200 ASP A O 1
ATOM 1641 N N . PRO A 1 201 ? -8.141 1.410 37.799 1.00 83.62 201 PRO A N 1
ATOM 1642 C CA . PRO A 1 201 ? -7.077 2.410 37.809 1.00 83.62 201 PRO A CA 1
ATOM 1643 C C . PRO A 1 201 ? -5.944 2.121 36.814 1.00 83.62 201 PRO A C 1
ATOM 1645 O O . PRO A 1 201 ? -5.279 3.060 36.376 1.00 83.62 201 PRO A O 1
ATOM 1648 N N . ALA A 1 202 ? -5.721 0.861 36.423 1.00 81.81 202 ALA A N 1
ATOM 1649 C CA . ALA A 1 202 ? -4.681 0.514 35.456 1.00 81.81 202 ALA A CA 1
ATOM 1650 C C . ALA A 1 202 ? -5.105 0.899 34.030 1.00 81.81 202 ALA A C 1
ATOM 1652 O O . ALA A 1 202 ? -4.319 1.487 33.282 1.00 81.81 202 ALA A O 1
ATOM 1653 N N . LEU A 1 203 ? -6.367 0.632 33.675 1.00 75.31 203 LEU A N 1
ATOM 1654 C CA . LEU A 1 203 ? -6.947 1.044 32.392 1.00 75.31 203 LEU A CA 1
ATOM 1655 C C . LEU A 1 203 ? -7.075 2.569 32.273 1.00 75.31 203 LEU A C 1
ATOM 1657 O O . LEU A 1 203 ? -6.817 3.112 31.199 1.00 75.31 203 LEU A O 1
ATOM 1661 N N . ILE A 1 204 ? -7.418 3.262 33.365 1.00 81.12 204 ILE A N 1
ATOM 1662 C CA . ILE A 1 204 ? -7.484 4.733 33.402 1.00 81.12 204 ILE A CA 1
ATOM 1663 C C . ILE A 1 204 ? -6.108 5.336 33.102 1.00 81.12 204 ILE A C 1
ATOM 1665 O O . ILE A 1 204 ? -5.985 6.129 32.170 1.00 81.12 204 ILE A O 1
ATOM 1669 N N . ALA A 1 205 ? -5.062 4.917 33.824 1.00 81.94 205 ALA A N 1
ATOM 1670 C CA . ALA A 1 205 ? -3.714 5.458 33.642 1.00 81.94 205 ALA A CA 1
ATOM 1671 C C . ALA A 1 205 ? -3.171 5.216 32.220 1.00 81.94 205 ALA A C 1
ATOM 1673 O O . ALA A 1 205 ? -2.534 6.095 31.628 1.00 81.94 205 ALA A O 1
ATOM 1674 N N . LEU A 1 206 ? -3.457 4.042 31.645 1.00 79.44 206 LEU A N 1
ATOM 1675 C CA . LEU A 1 206 ? -3.075 3.708 30.274 1.00 79.44 206 LEU A CA 1
ATOM 1676 C C . LEU A 1 206 ? -3.795 4.602 29.251 1.00 79.44 206 LEU A C 1
ATOM 1678 O O . LEU A 1 206 ? -3.142 5.184 28.382 1.00 79.44 206 LEU A O 1
ATOM 1682 N N . ALA A 1 207 ? -5.119 4.741 29.376 1.00 75.06 207 ALA A N 1
ATOM 1683 C CA . ALA A 1 207 ? -5.932 5.545 28.467 1.00 75.06 207 ALA A CA 1
ATOM 1684 C C . ALA A 1 207 ? -5.583 7.042 28.548 1.00 75.06 207 ALA A C 1
ATOM 1686 O O . ALA A 1 207 ? -5.492 7.700 27.513 1.00 75.06 207 ALA A O 1
ATOM 1687 N N . GLU A 1 208 ? -5.321 7.582 29.744 1.00 80.81 208 GLU A N 1
ATOM 1688 C CA . GLU A 1 208 ? -4.893 8.978 29.930 1.0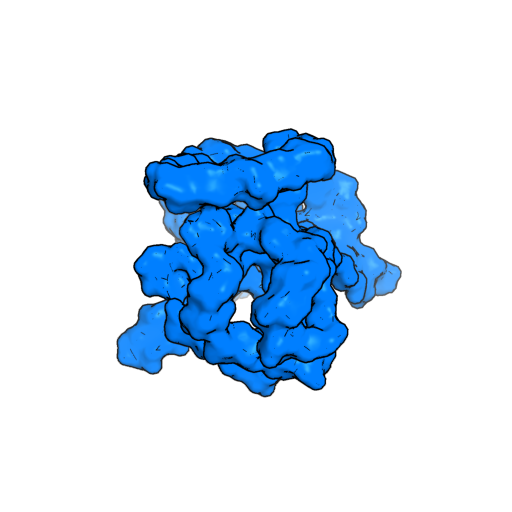0 80.81 208 GLU A CA 1
ATOM 1689 C C . GLU A 1 208 ? -3.531 9.250 29.288 1.00 80.81 208 GLU A C 1
ATOM 1691 O O . GLU A 1 208 ? -3.374 10.235 28.563 1.00 80.81 208 GLU A O 1
ATOM 1696 N N . THR A 1 209 ? -2.568 8.344 29.484 1.00 80.56 209 THR A N 1
ATOM 1697 C CA . THR A 1 209 ? -1.229 8.462 28.890 1.00 80.56 209 THR A CA 1
ATOM 1698 C C . THR A 1 209 ? -1.302 8.448 27.362 1.00 80.56 209 THR A C 1
ATOM 1700 O O . THR A 1 209 ? -0.684 9.282 26.694 1.00 80.56 209 THR A O 1
ATOM 1703 N N . GLN A 1 210 ? -2.097 7.537 26.792 1.00 73.81 210 GLN A N 1
ATOM 1704 C CA . GLN A 1 210 ? -2.323 7.463 25.348 1.00 73.81 210 GLN A CA 1
ATOM 1705 C C . GLN A 1 210 ? -3.037 8.715 24.821 1.00 73.81 210 GLN A C 1
ATOM 1707 O O . GLN A 1 210 ? -2.604 9.287 23.818 1.00 73.81 210 GLN A O 1
ATOM 1712 N N . LEU A 1 211 ? -4.080 9.187 25.514 1.00 73.06 211 LEU A N 1
ATOM 1713 C CA . LEU A 1 211 ? -4.843 10.377 25.130 1.00 73.06 211 LEU A CA 1
ATOM 1714 C C . LEU A 1 211 ? -3.969 11.632 25.142 1.00 73.06 211 LEU A C 1
ATOM 1716 O O . LEU A 1 211 ? -4.055 12.445 24.224 1.00 73.06 211 LEU A O 1
ATOM 1720 N N . GLN A 1 212 ? -3.119 11.795 26.155 1.00 73.12 212 GLN A N 1
ATOM 1721 C CA . GLN A 1 212 ? -2.228 12.944 26.268 1.00 73.12 212 GLN A CA 1
ATOM 1722 C C . GLN A 1 212 ? -1.124 12.913 25.209 1.00 73.12 212 GLN A C 1
ATOM 1724 O O . GLN A 1 212 ? -0.882 13.936 24.568 1.00 73.12 212 GLN A O 1
ATOM 1729 N N . LYS A 1 213 ? -0.522 11.740 24.956 1.00 71.62 213 LYS A N 1
ATOM 1730 C CA . LYS A 1 213 ? 0.439 11.549 23.859 1.00 71.62 213 LYS A CA 1
ATOM 1731 C C . LYS A 1 213 ? -0.178 11.943 22.515 1.00 71.62 213 LYS A C 1
ATOM 1733 O O . LYS A 1 213 ? 0.402 12.752 21.799 1.00 71.62 213 LYS A O 1
ATOM 1738 N N . ARG A 1 214 ? -1.383 11.444 22.215 1.00 63.47 214 ARG A N 1
ATOM 1739 C CA . ARG A 1 214 ? -2.098 11.764 20.972 1.00 63.47 214 ARG A CA 1
ATOM 1740 C C . ARG A 1 214 ? -2.480 13.241 20.901 1.00 63.47 214 ARG A C 1
ATOM 1742 O O . ARG A 1 214 ? -2.191 13.890 19.907 1.00 63.47 214 ARG A O 1
ATOM 1749 N N . LYS A 1 215 ? -3.047 13.830 21.959 1.00 64.19 215 LYS A N 1
ATOM 1750 C CA . LYS A 1 215 ? -3.379 15.269 21.984 1.00 64.19 215 LYS A CA 1
ATOM 1751 C C . LYS A 1 215 ? -2.164 16.164 21.725 1.00 64.19 215 LYS A C 1
ATOM 1753 O O . LYS A 1 215 ? -2.319 17.171 21.047 1.00 64.19 215 LYS A O 1
ATOM 1758 N N . LEU A 1 216 ? -0.983 15.801 22.233 1.00 66.19 216 LEU A N 1
ATOM 1759 C CA . LEU A 1 216 ? 0.276 16.501 21.953 1.00 66.19 216 LEU A CA 1
ATOM 1760 C C . LEU A 1 216 ? 0.737 16.299 20.504 1.00 66.19 216 LEU A C 1
ATOM 1762 O O . LEU A 1 216 ? 1.153 17.254 19.860 1.00 66.19 216 LEU A O 1
ATOM 1766 N N . GLU A 1 217 ? 0.611 15.086 19.972 1.00 57.38 217 GLU A N 1
ATOM 1767 C CA . GLU A 1 217 ? 0.940 14.757 18.580 1.00 57.38 217 GLU A CA 1
ATOM 1768 C C . GLU A 1 217 ? 0.042 15.482 17.558 1.00 57.38 217 GLU A C 1
ATOM 1770 O O . GLU A 1 217 ? 0.488 15.839 16.464 1.00 57.38 217 GLU A O 1
ATOM 1775 N N . TYR A 1 218 ? -1.218 15.734 17.924 1.00 52.03 218 TYR A N 1
ATOM 1776 C CA . TYR A 1 218 ? -2.176 16.511 17.134 1.00 52.03 218 TYR A CA 1
ATOM 1777 C C . TYR A 1 218 ? -2.147 18.018 17.452 1.00 52.03 218 TYR A C 1
ATOM 1779 O O . TYR A 1 218 ? -2.759 18.804 16.723 1.00 52.03 218 TYR A O 1
ATOM 1787 N N . ALA A 1 219 ? -1.438 18.461 18.497 1.00 45.91 219 ALA A N 1
ATOM 1788 C CA . ALA A 1 219 ? -1.359 19.874 18.861 1.00 45.91 219 ALA A CA 1
ATOM 1789 C C . ALA A 1 219 ? -0.595 20.658 17.781 1.00 45.91 219 ALA A C 1
ATOM 1791 O O . ALA A 1 219 ? 0.620 20.555 17.649 1.00 45.91 219 ALA A O 1
ATOM 1792 N N . GLY A 1 220 ? -1.326 21.454 16.995 1.00 43.56 220 GLY A N 1
ATOM 1793 C CA . GLY A 1 220 ? -0.769 22.293 15.927 1.00 43.56 220 GLY A CA 1
ATOM 1794 C C . GLY A 1 220 ? -0.933 21.733 14.510 1.00 43.56 220 GLY A C 1
ATOM 1795 O O . GLY A 1 220 ? -0.701 22.467 13.550 1.00 43.56 220 GLY A O 1
ATOM 1796 N N . LYS A 1 221 ? -1.404 20.488 14.346 1.00 44.53 221 LYS A N 1
ATOM 1797 C CA . LYS A 1 221 ? -1.769 19.948 13.028 1.00 44.53 221 LYS A CA 1
ATOM 1798 C C . LYS A 1 221 ? -3.168 20.457 12.648 1.00 44.53 221 LYS A C 1
ATOM 1800 O O . LYS A 1 221 ? -4.161 20.105 13.282 1.00 44.53 221 LYS A O 1
ATOM 1805 N N . LYS A 1 222 ? -3.263 21.315 11.624 1.00 40.19 222 LYS A N 1
ATOM 1806 C CA . LYS A 1 222 ? -4.548 21.716 11.024 1.00 40.19 222 LYS A CA 1
ATOM 1807 C C . LYS A 1 222 ? -5.096 20.536 10.219 1.00 40.19 222 LYS A C 1
ATOM 1809 O O . LYS A 1 222 ? -4.789 20.415 9.044 1.00 40.19 222 LYS A O 1
ATOM 1814 N N . PHE A 1 223 ? -5.874 19.663 10.847 1.00 47.12 223 PHE A N 1
ATOM 1815 C CA . PHE A 1 223 ? -6.675 18.688 10.111 1.00 47.12 223 PHE A CA 1
ATOM 1816 C C . PHE A 1 223 ? -8.052 19.262 9.795 1.00 47.12 223 PHE A C 1
ATOM 1818 O O . PHE A 1 223 ? -8.629 20.021 10.583 1.00 47.12 223 PHE A O 1
ATOM 1825 N N . ALA A 1 224 ? -8.590 18.863 8.645 1.00 44.72 224 ALA A N 1
ATOM 1826 C CA . ALA A 1 224 ? -9.988 19.057 8.320 1.00 44.72 224 ALA A CA 1
ATOM 1827 C C . ALA A 1 224 ? -10.838 18.368 9.398 1.00 44.72 224 ALA A C 1
ATOM 1829 O O . ALA A 1 224 ? -10.842 17.148 9.529 1.00 44.72 224 ALA A O 1
ATOM 1830 N N . LYS A 1 225 ? -11.557 19.167 10.188 1.00 41.62 225 LYS A N 1
ATOM 1831 C CA . LYS A 1 225 ? -12.489 18.759 11.256 1.00 41.62 225 LYS A CA 1
ATOM 1832 C C . LYS A 1 225 ? -13.606 17.787 10.813 1.00 41.62 225 LYS A C 1
ATOM 1834 O O . LYS A 1 225 ? -14.467 17.476 11.627 1.00 41.62 225 LYS A O 1
ATOM 1839 N N . SER A 1 226 ? -13.647 17.376 9.545 1.00 45.38 226 SER A N 1
ATOM 1840 C CA . SER A 1 226 ? -14.788 16.739 8.880 1.00 45.38 226 SER A CA 1
ATOM 1841 C C . SER A 1 226 ? -14.710 15.218 8.762 1.00 45.38 226 SER A C 1
ATOM 1843 O O . SER A 1 226 ? -15.732 14.598 8.473 1.00 45.38 226 SER A O 1
ATOM 1845 N N . MET A 1 227 ? -13.549 14.596 8.989 1.00 54.34 227 MET A N 1
ATOM 1846 C CA . MET A 1 227 ? -13.442 13.139 8.924 1.00 54.34 227 MET A CA 1
ATOM 1847 C C . MET A 1 227 ? -13.883 12.557 10.260 1.00 54.34 227 MET A C 1
ATOM 1849 O O . MET A 1 227 ? -13.202 12.778 11.254 1.00 54.34 227 MET A O 1
ATOM 1853 N N . VAL A 1 228 ? -15.022 11.867 10.299 1.00 59.69 228 VAL A N 1
ATOM 1854 C CA . VAL A 1 228 ? -15.618 11.258 11.504 1.00 59.69 228 VAL A CA 1
ATOM 1855 C C . VAL A 1 228 ? -15.564 9.732 11.408 1.00 59.69 228 VAL A C 1
ATOM 1857 O O . VAL A 1 228 ? -15.238 9.079 12.394 1.00 59.69 228 VAL A O 1
ATOM 1860 N N . HIS A 1 229 ? -15.765 9.161 10.217 1.00 66.69 229 HIS A N 1
ATOM 1861 C CA . HIS A 1 229 ? -15.759 7.714 10.001 1.00 66.69 229 HIS A CA 1
ATOM 1862 C C . HIS A 1 229 ? -14.400 7.213 9.459 1.00 66.69 229 HIS A C 1
ATOM 1864 O O . HIS A 1 229 ? -13.749 7.900 8.679 1.00 66.69 229 HIS A O 1
ATOM 1870 N N . PRO A 1 230 ? -13.932 6.010 9.821 1.00 77.62 230 PRO A N 1
ATOM 1871 C CA . PRO A 1 230 ? -12.702 5.418 9.301 1.00 77.62 230 PRO A CA 1
ATOM 1872 C C . PRO A 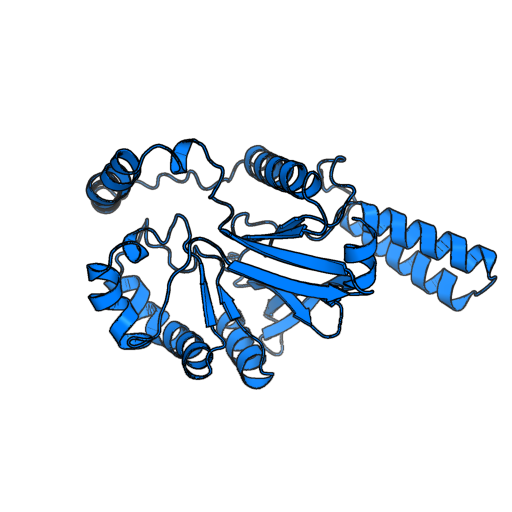1 230 ? -12.952 4.736 7.944 1.00 77.62 230 PRO A C 1
ATOM 1874 O O . PRO A 1 230 ? -12.677 3.551 7.773 1.00 77.62 230 PRO A O 1
ATOM 1877 N N . THR A 1 231 ? -13.523 5.466 6.985 1.00 80.31 231 THR A N 1
ATOM 1878 C CA . THR A 1 231 ? -13.842 4.959 5.637 1.00 80.31 231 THR A CA 1
ATOM 1879 C C . THR A 1 231 ? -12.728 5.210 4.628 1.00 80.31 231 THR A C 1
ATOM 1881 O O . THR A 1 231 ? -12.750 4.618 3.556 1.00 80.31 231 THR A O 1
ATOM 1884 N N . TYR A 1 232 ? -11.747 6.053 4.964 1.00 80.75 232 TYR A N 1
ATOM 1885 C CA . TYR A 1 232 ? -10.644 6.435 4.086 1.00 80.75 232 TYR A CA 1
ATOM 1886 C C . TYR A 1 232 ? -9.291 6.293 4.786 1.00 80.75 232 TYR A C 1
ATOM 1888 O O . TYR A 1 232 ? -9.100 6.791 5.899 1.00 80.75 232 TYR A O 1
ATOM 1896 N N . PHE A 1 233 ? -8.354 5.632 4.108 1.00 82.62 233 PHE A N 1
ATOM 1897 C CA . PHE A 1 233 ? -6.968 5.468 4.526 1.00 82.62 233 PHE A CA 1
ATOM 1898 C C . PHE A 1 233 ? -6.035 5.839 3.376 1.00 82.62 233 PHE A C 1
ATOM 1900 O O . PHE A 1 233 ? -6.257 5.450 2.232 1.00 82.62 233 PHE A O 1
ATOM 1907 N N . ASN A 1 234 ? -4.957 6.548 3.682 1.00 76.81 234 ASN A N 1
ATOM 1908 C CA . ASN A 1 234 ? -3.920 6.870 2.713 1.00 76.81 234 ASN A CA 1
ATOM 1909 C C . ASN A 1 234 ? -2.596 6.244 3.152 1.00 76.81 234 ASN A C 1
ATOM 1911 O O . ASN A 1 234 ? -2.184 6.415 4.303 1.00 76.81 234 ASN A O 1
ATOM 1915 N N . THR A 1 235 ? -1.955 5.504 2.246 1.00 73.44 235 THR A N 1
ATOM 1916 C CA . THR A 1 235 ? -0.720 4.759 2.532 1.00 73.44 235 THR A CA 1
ATOM 1917 C C . THR A 1 235 ? 0.498 5.641 2.775 1.00 73.44 235 THR A C 1
ATOM 1919 O O . THR A 1 235 ? 1.500 5.126 3.260 1.00 73.44 235 THR A O 1
ATOM 1922 N N . GLY A 1 236 ? 0.412 6.943 2.489 1.00 67.56 236 GLY A N 1
ATOM 1923 C CA . GLY A 1 236 ? 1.518 7.883 2.616 1.00 67.56 236 GLY A CA 1
ATOM 1924 C C . GLY A 1 236 ? 2.522 7.755 1.470 1.00 67.56 236 GLY A C 1
ATOM 1925 O O . GLY A 1 236 ? 2.154 7.418 0.346 1.00 67.56 236 GLY A O 1
ATOM 1926 N N . CYS A 1 237 ? 3.790 8.060 1.753 1.00 65.88 237 CYS A N 1
ATOM 1927 C CA . CYS A 1 237 ? 4.864 8.114 0.764 1.00 65.88 237 CYS A CA 1
ATOM 1928 C C . CYS A 1 237 ? 5.879 6.974 0.931 1.00 65.88 237 CYS A C 1
ATOM 1930 O O . CYS A 1 237 ? 6.146 6.519 2.047 1.00 65.88 237 CYS A O 1
ATOM 1932 N N . CYS A 1 238 ? 6.495 6.575 -0.183 1.00 56.91 238 CYS A N 1
ATOM 1933 C CA . CYS A 1 238 ? 7.685 5.721 -0.245 1.00 56.91 238 CYS A CA 1
ATOM 1934 C C . CYS A 1 238 ? 8.960 6.479 -0.678 1.00 56.91 238 CYS A C 1
ATOM 1936 O O . CYS A 1 238 ? 10.011 5.867 -0.864 1.00 56.91 238 CYS A O 1
ATOM 1938 N N . CYS A 1 239 ? 8.865 7.802 -0.839 1.00 53.12 239 CYS A N 1
ATOM 1939 C CA . CYS A 1 239 ? 9.912 8.686 -1.359 1.00 53.12 239 CYS A CA 1
ATOM 1940 C C . CYS A 1 239 ? 10.210 9.849 -0.398 1.00 53.12 239 CYS A C 1
ATOM 1942 O O . CYS A 1 239 ? 10.502 10.959 -0.846 1.00 53.12 239 CYS A O 1
ATOM 1944 N N . PHE A 1 240 ? 10.102 9.641 0.919 1.00 54.28 240 PHE A N 1
ATOM 1945 C CA . PHE A 1 240 ? 10.539 10.675 1.855 1.00 54.28 240 PHE A CA 1
ATOM 1946 C C . PHE A 1 240 ? 12.041 10.946 1.660 1.00 54.28 240 PHE A C 1
ATOM 1948 O O . PHE A 1 240 ? 12.823 10.039 1.369 1.00 54.28 240 PHE A O 1
ATOM 1955 N N . SER A 1 241 ? 12.457 12.210 1.786 1.00 50.69 241 SER A N 1
ATOM 1956 C CA . SER A 1 241 ? 13.852 12.626 1.563 1.00 50.69 241 SER A CA 1
ATOM 1957 C C . SER A 1 241 ? 14.846 12.010 2.557 1.00 50.69 241 SER A C 1
ATOM 1959 O O . SER A 1 241 ? 16.048 12.014 2.307 1.00 50.69 241 SER A O 1
ATOM 1961 N N . ASP A 1 242 ? 14.347 11.499 3.681 1.00 58.12 242 ASP A N 1
ATOM 1962 C CA . ASP A 1 242 ? 15.078 10.743 4.706 1.00 58.12 242 ASP A CA 1
ATOM 1963 C C . ASP A 1 242 ? 15.161 9.231 4.402 1.00 58.12 242 ASP A C 1
ATOM 1965 O O . ASP A 1 242 ? 15.932 8.513 5.040 1.00 58.12 242 ASP A O 1
ATOM 1969 N N . GLY A 1 243 ? 14.452 8.754 3.372 1.00 66.31 243 GLY A N 1
ATOM 1970 C CA . GLY A 1 243 ? 14.436 7.359 2.940 1.00 66.31 243 GLY A CA 1
ATOM 1971 C C . GLY A 1 243 ? 13.435 6.479 3.686 1.00 66.31 243 GLY A C 1
ATOM 1972 O O . GLY A 1 243 ? 13.464 5.256 3.494 1.00 66.31 243 GLY A O 1
ATOM 1973 N N . ASP A 1 244 ? 12.570 7.063 4.513 1.00 80.19 244 ASP A N 1
ATOM 1974 C CA . ASP A 1 244 ? 11.506 6.339 5.193 1.00 80.19 244 ASP A CA 1
ATOM 1975 C C . ASP A 1 244 ? 10.425 5.901 4.202 1.00 80.19 244 ASP A C 1
ATOM 1977 O O . ASP A 1 244 ? 10.227 6.495 3.136 1.00 80.19 244 ASP A O 1
ATOM 1981 N N . ILE A 1 245 ? 9.720 4.825 4.545 1.00 85.38 245 ILE A N 1
ATOM 1982 C CA . ILE A 1 245 ? 8.572 4.363 3.765 1.00 85.38 245 ILE A CA 1
ATOM 1983 C C . ILE A 1 245 ? 7.381 4.126 4.673 1.00 85.38 245 ILE A C 1
ATOM 1985 O O . ILE A 1 245 ? 7.508 3.557 5.755 1.00 85.38 245 ILE A O 1
ATOM 1989 N N . THR A 1 246 ? 6.208 4.527 4.208 1.00 86.06 246 THR A N 1
ATOM 1990 C CA . THR A 1 246 ? 4.939 4.255 4.884 1.00 86.06 246 THR A CA 1
ATOM 1991 C C . THR A 1 246 ? 4.084 3.302 4.066 1.00 86.06 246 THR A C 1
ATOM 1993 O O . THR A 1 246 ? 4.261 3.158 2.857 1.00 86.06 246 THR A O 1
ATOM 1996 N N . GLY A 1 247 ? 3.185 2.597 4.742 1.00 89.38 247 GLY A N 1
ATOM 1997 C CA . GLY A 1 247 ? 2.243 1.703 4.088 1.00 89.38 247 GLY A CA 1
ATOM 1998 C C . GLY A 1 247 ? 1.089 1.331 5.002 1.00 89.38 247 GLY A C 1
ATOM 1999 O O . GLY A 1 247 ? 1.138 1.543 6.216 1.00 89.38 247 GLY A O 1
ATOM 2000 N N . ILE A 1 248 ? 0.046 0.754 4.411 1.00 92.19 248 ILE A N 1
ATOM 2001 C CA . ILE A 1 248 ? -1.045 0.146 5.166 1.00 92.19 248 ILE A CA 1
ATOM 2002 C C . ILE A 1 248 ? -0.813 -1.359 5.246 1.00 92.19 248 ILE A C 1
ATOM 2004 O O . ILE A 1 248 ? -0.661 -2.036 4.232 1.00 92.19 248 ILE A O 1
ATOM 2008 N N . GLU A 1 249 ? -0.818 -1.879 6.466 1.00 94.88 249 GLU A N 1
ATOM 2009 C CA . GLU A 1 249 ? -0.771 -3.307 6.747 1.00 94.88 249 GLU A CA 1
ATOM 2010 C C . GLU A 1 249 ? -2.127 -3.764 7.290 1.00 94.88 249 GLU A C 1
ATOM 2012 O O . GLU A 1 249 ? -2.640 -3.194 8.253 1.00 94.88 249 GLU A O 1
ATOM 2017 N N . ILE A 1 250 ? -2.702 -4.807 6.688 1.00 94.88 250 ILE A N 1
ATOM 2018 C CA . ILE A 1 250 ? -3.937 -5.437 7.165 1.00 94.88 250 ILE A CA 1
ATOM 2019 C C . ILE A 1 250 ? -3.613 -6.873 7.565 1.00 94.88 250 ILE A C 1
ATOM 2021 O O . ILE A 1 250 ? -3.365 -7.719 6.708 1.00 94.88 250 ILE A O 1
ATOM 2025 N N . ALA A 1 251 ? -3.596 -7.140 8.869 1.00 95.06 251 ALA A N 1
ATOM 2026 C CA . ALA A 1 251 ? -3.289 -8.453 9.428 1.00 95.06 251 ALA A CA 1
ATOM 2027 C C . ALA A 1 251 ? -3.841 -8.601 10.849 1.00 95.06 251 ALA A C 1
ATOM 2029 O O . ALA A 1 251 ? -4.024 -7.619 11.573 1.00 95.06 251 ALA A O 1
ATOM 2030 N N . ASP A 1 252 ? -4.093 -9.848 11.250 1.00 93.12 252 ASP A N 1
ATOM 2031 C CA . ASP A 1 252 ? -4.498 -10.223 12.612 1.00 93.12 252 ASP A CA 1
ATOM 2032 C C . ASP A 1 252 ? -5.764 -9.512 13.120 1.00 93.12 252 ASP A C 1
ATOM 2034 O O . ASP A 1 252 ? -5.936 -9.297 14.316 1.00 93.12 252 ASP A O 1
ATOM 2038 N N . GLY A 1 253 ? -6.662 -9.124 12.207 1.00 90.81 253 GLY A N 1
ATOM 2039 C CA . GLY A 1 253 ? -7.886 -8.391 12.543 1.00 90.81 253 GLY A CA 1
ATOM 2040 C C . GLY A 1 253 ? -7.694 -6.883 12.727 1.00 90.81 253 GLY A C 1
ATOM 2041 O O . GLY A 1 253 ? -8.595 -6.219 13.239 1.00 90.81 253 GLY A O 1
ATOM 2042 N N . TYR A 1 254 ? -6.560 -6.329 12.299 1.00 91.88 254 TYR A N 1
ATOM 2043 C CA . TYR A 1 254 ? -6.258 -4.901 12.371 1.00 91.88 254 TYR A CA 1
ATOM 2044 C C . TYR A 1 254 ? -5.877 -4.341 11.005 1.00 91.88 254 TYR A C 1
ATOM 2046 O O . TYR A 1 254 ? -5.325 -5.043 10.160 1.00 91.88 254 TYR A O 1
ATOM 2054 N N . ILE A 1 255 ? -6.138 -3.049 10.837 1.00 91.88 255 ILE A N 1
ATOM 2055 C CA . ILE A 1 255 ? -5.530 -2.192 9.822 1.00 91.88 255 ILE A CA 1
ATOM 2056 C C . ILE A 1 255 ? -4.526 -1.281 10.534 1.00 91.88 255 ILE A C 1
ATOM 2058 O O . ILE A 1 255 ? -4.813 -0.790 11.630 1.00 91.88 255 ILE A O 1
ATOM 2062 N N . ARG A 1 256 ? -3.334 -1.098 9.965 1.00 90.50 256 ARG A N 1
ATOM 2063 C CA . ARG A 1 256 ? -2.231 -0.352 10.585 1.00 90.50 256 ARG A CA 1
ATOM 2064 C C . ARG A 1 256 ? -1.543 0.553 9.582 1.00 90.50 256 ARG A C 1
ATOM 2066 O O . ARG A 1 256 ? -1.247 0.110 8.478 1.00 90.50 256 ARG A O 1
ATOM 2073 N N . LEU A 1 257 ? -1.236 1.776 9.996 1.00 88.00 257 LEU A N 1
ATOM 2074 C CA . LEU A 1 257 ? -0.238 2.602 9.331 1.00 88.00 257 LEU A CA 1
ATOM 2075 C C . LEU A 1 257 ? 1.126 2.223 9.893 1.00 88.00 257 LEU A C 1
ATOM 2077 O O . LEU A 1 257 ? 1.390 2.406 11.086 1.00 88.00 257 LEU A O 1
ATOM 2081 N N . ILE A 1 258 ? 1.979 1.690 9.030 1.00 90.81 258 ILE A N 1
ATOM 2082 C CA . ILE A 1 258 ? 3.347 1.316 9.374 1.00 90.81 258 ILE A CA 1
ATOM 2083 C C . ILE A 1 258 ? 4.326 2.299 8.749 1.00 90.81 258 ILE A C 1
ATOM 2085 O O . ILE A 1 258 ? 4.052 2.865 7.691 1.00 90.81 258 ILE A O 1
ATOM 2089 N N . ILE A 1 259 ? 5.467 2.469 9.405 1.00 88.56 259 ILE A N 1
ATOM 2090 C CA . ILE A 1 259 ? 6.642 3.135 8.853 1.00 88.56 259 ILE A CA 1
ATOM 2091 C C . ILE A 1 259 ? 7.836 2.188 8.955 1.00 88.56 259 ILE A C 1
ATOM 2093 O O . ILE A 1 259 ? 7.979 1.464 9.947 1.00 88.56 259 ILE A O 1
ATOM 2097 N N . TRP A 1 260 ? 8.669 2.171 7.923 1.00 91.06 260 TRP A N 1
ATOM 2098 C CA . TRP A 1 260 ? 10.030 1.669 8.026 1.00 91.06 260 TRP A CA 1
ATOM 2099 C C . TRP A 1 260 ? 10.984 2.845 7.983 1.00 91.06 260 TRP A C 1
ATOM 2101 O O . TRP A 1 260 ? 11.002 3.574 6.991 1.00 91.06 260 TRP A O 1
ATOM 2111 N N . GLU A 1 261 ? 11.766 2.986 9.044 1.00 89.25 261 GLU A N 1
ATOM 2112 C CA . GLU A 1 261 ? 12.721 4.075 9.216 1.00 89.25 261 GLU A CA 1
ATOM 2113 C C . GLU A 1 261 ? 14.116 3.543 9.547 1.00 89.25 261 GLU A C 1
ATOM 2115 O O . GLU A 1 261 ? 14.289 2.410 10.019 1.00 89.25 261 GLU A O 1
ATOM 2120 N N . SER A 1 262 ? 15.126 4.369 9.285 1.00 87.31 262 SER A N 1
ATOM 2121 C CA . SER A 1 262 ? 16.518 4.038 9.599 1.00 87.31 262 SER A CA 1
ATOM 2122 C C . SER A 1 262 ? 16.803 4.248 11.090 1.00 87.31 262 SER A C 1
ATOM 2124 O O . SER A 1 262 ? 16.547 5.320 11.629 1.00 87.31 262 SER A O 1
ATOM 2126 N N . SER A 1 263 ? 17.401 3.257 11.757 1.00 84.00 263 SER A N 1
ATOM 2127 C CA . SER A 1 263 ? 17.875 3.369 13.147 1.00 84.00 263 SER A CA 1
ATOM 2128 C C . SER A 1 263 ? 19.364 3.034 13.272 1.00 84.00 263 SER A C 1
ATOM 2130 O O . SER A 1 263 ? 19.951 2.443 12.364 1.00 84.00 263 SER A O 1
ATOM 2132 N N . ASP A 1 264 ? 19.963 3.296 14.441 1.00 79.31 264 ASP A N 1
ATOM 2133 C CA . ASP A 1 264 ? 21.357 2.928 14.763 1.00 79.31 264 ASP A CA 1
ATOM 2134 C C . ASP A 1 264 ? 21.673 1.430 14.552 1.00 79.31 264 ASP A C 1
ATOM 2136 O O . ASP A 1 264 ? 22.837 1.036 14.474 1.00 79.31 264 ASP A O 1
ATOM 2140 N N . LYS A 1 265 ? 20.645 0.571 14.492 1.00 77.50 265 LYS A N 1
ATOM 2141 C CA . LYS A 1 265 ? 20.758 -0.884 14.298 1.00 77.50 265 LYS A CA 1
ATOM 2142 C C . LYS A 1 265 ? 20.294 -1.353 12.910 1.00 77.50 265 LYS A C 1
ATOM 2144 O O . LYS A 1 265 ? 20.159 -2.559 12.704 1.00 77.50 265 LYS A O 1
ATOM 2149 N N . GLY A 1 266 ? 20.053 -0.427 11.982 1.00 84.31 266 GLY A N 1
ATOM 2150 C CA . GLY A 1 266 ? 19.495 -0.679 10.651 1.00 84.31 266 GLY A CA 1
ATOM 2151 C C . GLY A 1 266 ? 18.010 -0.320 10.551 1.00 84.31 266 GLY A C 1
ATOM 2152 O O . GLY A 1 266 ? 17.462 0.355 11.425 1.00 84.31 266 GLY A O 1
ATOM 2153 N N . SER A 1 267 ? 17.361 -0.773 9.478 1.00 89.62 267 SER A N 1
ATOM 2154 C CA . SER A 1 267 ? 15.942 -0.504 9.215 1.00 89.62 267 SER A CA 1
ATOM 2155 C C . SER A 1 267 ? 15.018 -1.181 10.234 1.00 89.62 267 SER A C 1
ATOM 2157 O O . SER A 1 267 ? 15.146 -2.385 10.492 1.00 89.62 267 SER A O 1
ATOM 2159 N N . ILE A 1 268 ? 14.075 -0.425 10.798 1.00 91.38 268 ILE A N 1
ATOM 2160 C CA . ILE A 1 268 ? 13.096 -0.915 11.777 1.00 91.38 268 ILE A CA 1
ATOM 2161 C C . ILE A 1 268 ? 11.666 -0.658 11.309 1.00 91.38 268 ILE A C 1
ATOM 2163 O O . ILE A 1 268 ? 11.372 0.381 10.731 1.00 91.38 268 ILE A O 1
ATOM 2167 N N . ARG A 1 269 ? 10.760 -1.597 11.608 1.00 92.94 269 ARG A N 1
ATOM 2168 C CA . ARG A 1 269 ? 9.316 -1.456 11.374 1.00 92.94 269 ARG A CA 1
ATOM 2169 C C . ARG A 1 269 ? 8.632 -0.924 12.629 1.00 92.94 269 ARG A C 1
ATOM 2171 O O . ARG A 1 269 ? 8.649 -1.599 13.661 1.00 92.94 269 ARG A O 1
ATOM 2178 N N . LEU A 1 270 ? 7.954 0.212 12.519 1.00 89.06 270 LEU A N 1
ATOM 2179 C CA . LEU A 1 270 ? 7.141 0.797 13.583 1.00 89.06 270 LEU A CA 1
ATOM 2180 C C . LEU A 1 270 ? 5.674 0.894 13.156 1.00 89.06 270 LEU A C 1
ATOM 2182 O O . LEU A 1 270 ? 5.357 1.120 11.991 1.00 89.06 270 LEU A O 1
ATOM 2186 N N . VAL A 1 271 ? 4.769 0.719 14.119 1.00 88.44 271 VAL A N 1
ATOM 2187 C CA . VAL A 1 271 ? 3.336 0.982 13.934 1.00 88.44 271 VAL A CA 1
ATOM 2188 C C . VAL A 1 271 ? 3.078 2.407 14.401 1.00 88.44 271 VAL A C 1
ATOM 2190 O O . VAL A 1 271 ? 3.191 2.693 15.594 1.00 88.44 271 VAL A O 1
ATOM 2193 N N . LEU A 1 272 ? 2.755 3.296 13.464 1.00 79.19 272 LEU A N 1
ATOM 2194 C CA . LEU A 1 272 ? 2.386 4.676 13.776 1.00 79.19 272 LEU A CA 1
ATOM 2195 C C . LEU A 1 272 ? 0.971 4.715 14.347 1.00 79.19 272 LEU A C 1
ATOM 2197 O O . LEU A 1 272 ? 0.714 5.286 15.410 1.00 79.19 272 LEU A O 1
ATOM 2201 N N . GLU A 1 273 ? 0.054 4.039 13.661 1.00 77.81 273 GLU A N 1
ATOM 2202 C CA . GLU A 1 273 ? -1.351 3.998 14.027 1.00 77.81 273 GLU A CA 1
ATOM 2203 C C . GLU A 1 273 ? -1.967 2.627 13.747 1.00 77.81 273 GLU A C 1
ATOM 2205 O O . GLU A 1 273 ? -1.555 1.919 12.830 1.00 77.81 273 GLU A O 1
ATOM 2210 N N . GLU A 1 274 ? -2.966 2.246 14.543 1.00 84.19 274 GLU A N 1
ATOM 2211 C CA . GLU A 1 274 ? -3.716 1.011 14.338 1.00 84.19 274 GLU A CA 1
ATOM 2212 C C . GLU A 1 274 ? -5.189 1.153 14.726 1.00 84.19 274 GLU A C 1
ATOM 2214 O O . GLU A 1 274 ? -5.559 1.900 15.638 1.00 84.19 274 GLU A O 1
ATOM 2219 N N . ALA A 1 275 ? -6.038 0.395 14.038 1.00 81.69 275 ALA A N 1
ATOM 2220 C CA . ALA A 1 275 ? -7.447 0.231 14.357 1.00 81.69 275 ALA A CA 1
ATOM 2221 C C . ALA A 1 275 ? -7.844 -1.237 14.160 1.00 81.69 275 ALA A C 1
ATOM 2223 O O . ALA A 1 275 ? -7.359 -1.901 13.244 1.00 81.69 275 ALA A O 1
ATOM 2224 N N . SER A 1 276 ? -8.730 -1.758 15.014 1.00 86.62 276 SER A N 1
ATOM 2225 C CA . SER A 1 276 ? -9.297 -3.086 14.778 1.00 86.62 276 SER A CA 1
ATOM 2226 C C . SER A 1 276 ? -10.285 -3.014 13.617 1.00 86.62 276 SER A C 1
ATOM 2228 O O . SER A 1 276 ? -11.073 -2.070 13.521 1.00 86.62 276 SER A O 1
ATOM 2230 N N . LEU A 1 277 ? -10.275 -4.030 12.756 1.00 88.75 277 LEU A N 1
ATOM 2231 C CA . LEU A 1 277 ? -11.231 -4.152 11.658 1.00 88.75 277 LEU A CA 1
ATOM 2232 C C . LEU A 1 277 ? -12.666 -4.231 12.180 1.00 88.75 277 LEU A C 1
ATOM 2234 O O . LEU A 1 277 ? -13.548 -3.632 11.585 1.00 88.75 277 LEU A O 1
ATOM 2238 N N . GLU A 1 278 ? -12.889 -4.870 13.333 1.00 86.25 278 GLU A N 1
ATOM 2239 C CA . GLU A 1 278 ? -14.189 -4.854 14.017 1.00 86.25 278 GLU A CA 1
ATOM 2240 C C . GLU A 1 278 ? -14.697 -3.425 14.249 1.00 86.25 278 GLU A C 1
ATOM 2242 O O . GLU A 1 278 ? -15.843 -3.118 13.929 1.00 86.25 278 GLU A O 1
ATOM 2247 N N . TYR A 1 279 ? -13.847 -2.542 14.779 1.00 81.69 279 TYR A N 1
ATOM 2248 C CA . TYR A 1 279 ? -14.241 -1.162 15.039 1.00 81.69 279 TYR A CA 1
ATOM 2249 C C . TYR A 1 279 ? -14.542 -0.423 13.734 1.00 81.69 279 TYR A C 1
ATOM 2251 O O . TYR A 1 279 ? -15.565 0.254 13.663 1.00 81.69 279 TYR A O 1
ATOM 2259 N N . VAL A 1 280 ? -13.696 -0.589 12.710 1.00 84.44 280 VAL A N 1
ATOM 2260 C CA . VAL A 1 280 ? -13.895 0.014 11.381 1.00 84.44 280 VAL A CA 1
ATOM 2261 C C . VAL A 1 280 ? -15.227 -0.443 10.780 1.00 84.44 280 VAL A C 1
ATOM 2263 O O . VAL A 1 280 ? -16.022 0.376 10.333 1.00 84.44 280 VAL A O 1
ATOM 2266 N N . PHE A 1 281 ? -15.517 -1.741 10.848 1.00 86.56 281 PHE A N 1
ATOM 2267 C CA . PHE A 1 281 ? -16.731 -2.354 10.315 1.00 86.56 281 PHE A CA 1
ATOM 2268 C C . PHE A 1 281 ? -18.014 -1.963 11.061 1.00 86.56 281 PHE A C 1
ATOM 2270 O O . PHE A 1 281 ? -19.087 -1.983 10.461 1.00 86.56 281 PHE A O 1
ATOM 2277 N N . GLN A 1 282 ? -17.918 -1.588 12.339 1.00 80.75 282 GLN A N 1
ATOM 2278 C CA . GLN A 1 282 ? -19.039 -1.077 13.139 1.00 80.75 282 GLN A CA 1
ATOM 2279 C C . GLN A 1 282 ? -19.412 0.380 12.822 1.00 80.75 282 GLN A C 1
ATOM 2281 O O . GLN A 1 282 ? -20.425 0.852 13.331 1.00 80.75 282 GLN A O 1
ATOM 2286 N N . GLN A 1 283 ? -18.612 1.099 12.023 1.00 76.38 283 GLN A N 1
ATOM 2287 C CA . GLN A 1 283 ? -18.908 2.490 11.654 1.00 76.38 283 GLN A CA 1
ATOM 2288 C C . GLN A 1 283 ? -19.803 2.627 10.413 1.00 76.38 283 GLN A C 1
ATOM 2290 O O . GLN A 1 283 ? -20.171 3.756 10.087 1.00 76.38 283 GLN A O 1
ATOM 2295 N N . PHE A 1 284 ? -20.123 1.514 9.741 1.00 75.88 284 PHE A N 1
ATOM 2296 C CA . PHE A 1 284 ? -21.013 1.448 8.576 1.00 75.88 284 PHE A CA 1
ATOM 2297 C C . PHE A 1 284 ? -22.461 1.119 8.954 1.00 75.88 284 PHE A C 1
ATOM 2299 O O . PHE A 1 284 ? -22.674 0.302 9.885 1.00 75.88 284 PHE A O 1
#

Mean predicted aligned error: 11.75 Å

Foldseek 3Di:
DQLLVVVLVVCLVVVAADEAQEPPFQQLQDPLVVRCVVCVVVLLSLLSCVVVVRYAAEYEPSRLLVVDPVSCVVRVCVRNNPSDDYHQWDWDWDDDPNDIAIEIGHALVVPDCVCPPDPVVVCCCVPPVSVVCNVVVDPPPPPVPPPVSLQVSQVVVLVVLLPDARYAYEYEDAQDKDAADVCVLVVLVVQLVVCVVVVPPVSNVVSVVVNVVVCVVCVPDDHDNPGDANRYTYQHDCPDVQRKGWGWDDDPQKIFIWIWHQDPVGTDIDTPDMDGNVVNSVRD